Protein AF-A0A5E4PFU0-F1 (afdb_monomer_lite)

Organism: NCBI:txid254247

Structure (mmCIF, N/CA/C/O backbone):
data_AF-A0A5E4PFU0-F1
#
_entry.id   AF-A0A5E4PFU0-F1
#
loop_
_atom_site.group_PDB
_atom_site.id
_atom_site.type_symbol
_atom_site.label_atom_id
_atom_site.label_alt_id
_atom_site.label_comp_id
_atom_site.label_asym_id
_atom_site.label_entity_id
_atom_site.label_seq_id
_atom_site.pdbx_PDB_ins_code
_atom_site.Cartn_x
_atom_site.Cartn_y
_atom_site.Cartn_z
_atom_site.occupancy
_atom_site.B_iso_or_equiv
_atom_site.auth_seq_id
_atom_site.auth_comp_id
_atom_site.auth_asym_id
_atom_site.auth_atom_id
_atom_site.pdbx_PDB_model_num
ATOM 1 N N . MET A 1 1 ? -7.603 -37.976 -7.502 1.00 41.41 1 MET A N 1
ATOM 2 C CA . MET A 1 1 ? -6.383 -37.230 -7.130 1.00 41.41 1 MET A CA 1
ATOM 3 C C . MET A 1 1 ? -6.811 -36.208 -6.104 1.00 41.41 1 MET A C 1
ATOM 5 O O . MET A 1 1 ? -7.315 -35.157 -6.459 1.00 41.41 1 MET A O 1
ATOM 9 N N . GLU A 1 2 ? -6.757 -36.605 -4.842 1.00 41.34 2 GLU A N 1
ATOM 10 C CA . GLU A 1 2 ? -7.379 -35.904 -3.724 1.00 41.34 2 GLU A CA 1
ATOM 11 C C . GLU A 1 2 ? -6.354 -35.961 -2.591 1.00 41.34 2 GLU A C 1
ATOM 13 O O . GLU A 1 2 ? -6.269 -36.941 -1.859 1.00 41.34 2 GLU A O 1
ATOM 18 N N . SER A 1 3 ? -5.431 -34.999 -2.582 1.00 38.47 3 SER A N 1
ATOM 19 C CA . SER A 1 3 ? -4.408 -34.853 -1.544 1.00 38.47 3 SER A CA 1
ATOM 20 C C . SER A 1 3 ? -3.694 -33.517 -1.731 1.00 38.47 3 SER A C 1
ATOM 22 O O . SER A 1 3 ? -2.806 -33.416 -2.571 1.00 38.47 3 SER A O 1
ATOM 24 N N . SER A 1 4 ? -4.134 -32.490 -1.000 1.00 38.66 4 SER A N 1
ATOM 25 C CA . SER A 1 4 ? -3.266 -31.531 -0.294 1.00 38.66 4 SER A CA 1
ATOM 26 C C . SER A 1 4 ? -4.128 -30.421 0.332 1.00 38.66 4 SER A C 1
ATOM 28 O O . SER A 1 4 ? -4.301 -29.334 -0.208 1.00 38.66 4 SER A O 1
ATOM 30 N N . ARG A 1 5 ? -4.742 -30.731 1.478 1.00 44.28 5 ARG A N 1
ATOM 31 C CA . ARG A 1 5 ? -5.232 -29.751 2.463 1.00 44.28 5 ARG A CA 1
ATOM 32 C C . ARG A 1 5 ? -4.748 -30.223 3.826 1.00 44.28 5 ARG A C 1
ATOM 34 O O . ARG A 1 5 ? -5.513 -30.774 4.612 1.00 44.28 5 ARG A O 1
ATOM 41 N N . LYS A 1 6 ? -3.451 -30.095 4.062 1.00 43.31 6 LYS A N 1
ATOM 42 C CA . LYS A 1 6 ? -2.849 -30.191 5.388 1.00 43.31 6 LYS A CA 1
ATOM 43 C C . LYS A 1 6 ? -1.752 -29.140 5.471 1.00 43.31 6 LYS A C 1
ATOM 45 O O . LYS A 1 6 ? -1.101 -28.855 4.476 1.00 43.31 6 LYS A O 1
ATOM 50 N N . ASP A 1 7 ? -1.641 -28.587 6.671 1.00 38.03 7 ASP A N 1
ATOM 51 C CA . ASP A 1 7 ? -0.594 -27.683 7.150 1.00 38.03 7 ASP A CA 1
ATOM 52 C C . ASP A 1 7 ? -0.825 -26.168 6.954 1.00 38.03 7 ASP A C 1
ATOM 54 O O . ASP A 1 7 ? 0.002 -25.436 6.432 1.00 38.03 7 ASP A O 1
ATOM 58 N N . MET A 1 8 ? -1.936 -25.671 7.514 1.00 42.81 8 MET A N 1
ATOM 59 C CA . MET A 1 8 ? -1.936 -24.391 8.258 1.00 42.81 8 MET A CA 1
ATOM 60 C C . MET A 1 8 ? -2.399 -24.611 9.710 1.00 42.81 8 MET A C 1
ATOM 62 O O . MET A 1 8 ? -3.156 -23.830 10.285 1.00 42.81 8 MET A O 1
ATOM 66 N N . ALA A 1 9 ? -1.986 -25.731 10.307 1.00 39.94 9 ALA A N 1
ATOM 67 C CA . ALA A 1 9 ? -2.251 -26.020 11.708 1.00 39.94 9 ALA A CA 1
ATOM 68 C C . ALA A 1 9 ? -1.229 -25.270 12.574 1.00 39.94 9 ALA A C 1
ATOM 70 O O . ALA A 1 9 ? -0.083 -25.695 12.690 1.00 39.94 9 ALA A O 1
ATOM 71 N N . GLY A 1 10 ? -1.645 -24.143 13.151 1.00 36.81 10 GLY A N 1
ATOM 72 C CA . GLY A 1 10 ? -0.818 -23.415 14.113 1.00 36.81 10 GLY A CA 1
ATOM 73 C C . GLY A 1 10 ? -1.236 -21.977 14.406 1.00 36.81 10 GLY A C 1
ATOM 74 O O . GLY A 1 10 ? -0.372 -21.185 14.753 1.00 36.81 10 GLY A O 1
ATOM 75 N N . PHE A 1 11 ? -2.512 -21.613 14.260 1.00 40.50 11 PHE A N 1
ATOM 76 C CA . PHE A 1 11 ? -3.033 -20.394 14.883 1.00 40.50 11 PHE A CA 1
ATOM 77 C C . PHE A 1 11 ? -3.862 -20.815 16.090 1.00 40.50 11 PHE A C 1
ATOM 79 O O . PHE A 1 11 ? -4.968 -21.332 15.946 1.00 40.50 11 PHE A O 1
ATOM 86 N N . ASP A 1 12 ? -3.273 -20.666 17.272 1.00 36.50 12 ASP A N 1
ATOM 87 C CA . ASP A 1 12 ? -3.965 -20.843 18.540 1.00 36.50 12 ASP A CA 1
ATOM 88 C C . ASP A 1 12 ? -5.036 -19.749 18.667 1.00 36.50 12 ASP A C 1
ATOM 90 O O . ASP A 1 12 ? -4.733 -18.557 18.663 1.00 36.50 12 ASP A O 1
ATOM 94 N N . THR A 1 13 ? -6.306 -20.151 18.686 1.00 37.00 13 THR A N 1
ATOM 95 C CA . THR A 1 13 ? -7.456 -19.244 18.802 1.00 37.00 13 THR A CA 1
ATOM 96 C C . THR A 1 13 ? -8.025 -19.224 20.218 1.00 37.00 13 THR A C 1
ATOM 98 O O . THR A 1 13 ? -9.227 -18.996 20.387 1.00 37.00 13 THR A O 1
ATOM 101 N N . SER A 1 14 ? -7.221 -19.497 21.250 1.00 33.94 14 SER A N 1
ATOM 102 C CA . SER A 1 14 ? -7.666 -19.317 22.63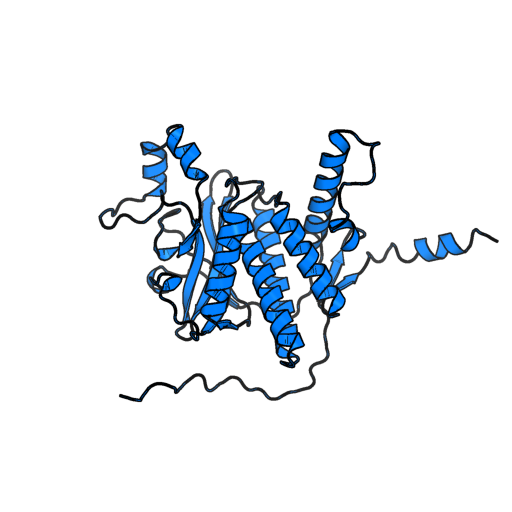1 1.00 33.94 14 SER A CA 1
ATOM 103 C C . SER A 1 14 ? -8.036 -17.847 22.873 1.00 33.94 14 SER A C 1
ATOM 105 O O . SER A 1 14 ? -7.179 -16.970 22.954 1.00 33.94 14 SER A O 1
ATOM 107 N N . LEU A 1 15 ? -9.343 -17.581 22.948 1.00 35.28 15 LEU A N 1
ATOM 108 C CA . LEU A 1 15 ? -9.941 -16.289 23.284 1.00 35.28 15 LEU A CA 1
ATOM 109 C C . LEU A 1 15 ? -9.670 -15.960 24.760 1.00 35.28 15 LEU A C 1
ATOM 111 O O . LEU A 1 15 ? -10.533 -16.143 25.617 1.00 35.28 15 LEU A O 1
ATOM 115 N N . GLU A 1 16 ? -8.473 -15.466 25.065 1.00 34.72 16 GLU A N 1
ATOM 116 C CA . GLU A 1 16 ? -8.286 -14.634 26.252 1.00 34.72 16 GLU A CA 1
ATOM 117 C C . GLU A 1 16 ? -8.973 -13.282 26.022 1.00 34.72 16 GLU A C 1
ATOM 119 O O . GLU A 1 16 ? -8.857 -12.674 24.955 1.00 34.72 16 GLU A O 1
ATOM 124 N N . GLN A 1 17 ? -9.709 -12.799 27.029 1.00 35.72 17 GLN A N 1
ATOM 125 C CA . GLN A 1 17 ? -10.203 -11.424 27.060 1.00 35.72 17 GLN A CA 1
ATOM 126 C C . GLN A 1 17 ? -9.013 -10.476 27.236 1.00 35.72 17 GLN A C 1
ATOM 128 O O . GLN A 1 17 ? -8.683 -10.059 28.344 1.00 35.72 17 GLN A O 1
ATOM 133 N N . VAL A 1 18 ? -8.353 -10.145 26.130 1.00 39.72 18 VAL A N 1
ATOM 134 C CA . VAL A 1 18 ? -7.345 -9.086 26.092 1.00 39.72 18 VAL A CA 1
ATOM 135 C C . VAL A 1 18 ? -8.084 -7.745 26.215 1.00 39.72 18 VAL A C 1
ATOM 137 O O . VAL A 1 18 ? -9.089 -7.552 25.522 1.00 39.72 18 VAL A O 1
ATOM 140 N N . PRO A 1 19 ? -7.658 -6.819 27.092 1.00 42.56 19 PRO A N 1
ATOM 141 C CA . PRO A 1 19 ? -8.278 -5.503 27.198 1.00 42.56 19 PRO A CA 1
ATOM 142 C C . PRO A 1 19 ? -8.284 -4.805 25.835 1.00 42.56 19 PRO A C 1
ATOM 144 O O . PRO A 1 19 ? -7.300 -4.845 25.099 1.00 42.56 19 PRO A O 1
ATOM 147 N N . THR A 1 20 ? -9.401 -4.165 25.491 1.00 51.53 20 THR A N 1
ATOM 148 C CA . THR A 1 20 ? -9.529 -3.334 24.290 1.00 51.53 20 THR A CA 1
ATOM 149 C C . THR A 1 20 ? -8.651 -2.096 24.441 1.00 51.53 20 THR A C 1
ATOM 151 O O . THR A 1 20 ? -9.113 -1.050 24.888 1.00 51.53 20 THR A O 1
ATOM 154 N N . THR A 1 21 ? -7.368 -2.213 24.117 1.00 60.75 21 THR A N 1
ATOM 155 C CA . THR A 1 21 ? -6.469 -1.065 23.981 1.00 60.75 21 THR A CA 1
ATOM 156 C C . THR A 1 21 ? -6.915 -0.241 22.777 1.00 60.75 21 THR A C 1
ATOM 158 O O . THR A 1 21 ? -7.212 -0.792 21.724 1.00 60.75 21 THR A O 1
ATOM 161 N N . SER A 1 22 ? -7.007 1.073 22.896 1.00 61.38 22 SER A N 1
ATOM 162 C CA . SER A 1 22 ? -7.160 1.986 21.757 1.00 61.38 22 SER A CA 1
ATOM 163 C C . SER A 1 22 ? -5.783 2.371 21.216 1.00 61.38 22 SER A C 1
ATOM 165 O O . SER A 1 22 ? -4.797 2.339 21.952 1.00 61.38 22 SER A O 1
ATOM 167 N N . VAL A 1 23 ? -5.692 2.746 19.935 1.00 68.88 23 VAL A N 1
ATOM 168 C CA . VAL A 1 23 ? -4.517 3.488 19.455 1.00 68.88 23 VAL A CA 1
ATOM 169 C C . VAL A 1 23 ? -4.696 4.932 19.906 1.00 68.88 23 VAL A C 1
ATOM 171 O O . VAL A 1 23 ? -5.650 5.597 19.494 1.00 68.88 23 VAL A O 1
ATOM 174 N N . HIS A 1 24 ? -3.797 5.394 20.771 1.00 69.75 24 HIS A N 1
ATOM 175 C CA . HIS A 1 24 ? -3.765 6.783 21.213 1.00 69.75 24 HIS A CA 1
ATOM 176 C C . HIS A 1 24 ? -2.888 7.582 20.258 1.00 69.75 24 HIS A C 1
ATOM 178 O O . HIS A 1 24 ? -1.728 7.235 20.030 1.00 69.75 24 HIS A O 1
ATOM 184 N N . VAL A 1 25 ? -3.463 8.638 19.686 1.00 65.56 25 VAL A N 1
ATOM 185 C CA . VAL A 1 25 ? -2.741 9.559 18.808 1.00 65.56 25 VAL A CA 1
ATOM 186 C C . VAL A 1 25 ? -2.709 10.923 19.474 1.00 65.56 25 VAL A C 1
ATOM 188 O O . VAL A 1 25 ? -3.747 11.569 19.647 1.00 65.56 25 VAL A O 1
ATOM 191 N N . HIS A 1 26 ? -1.508 11.351 19.856 1.00 65.62 26 HIS A N 1
ATOM 192 C CA . HIS A 1 26 ? -1.271 12.666 20.441 1.00 65.62 26 HIS A CA 1
ATOM 193 C C . HIS A 1 26 ? -0.887 13.649 19.341 1.00 65.62 26 HIS A C 1
ATOM 195 O O . HIS A 1 26 ? 0.206 13.559 18.789 1.00 65.62 26 HIS A O 1
ATOM 201 N N . THR A 1 27 ? -1.770 14.594 19.016 1.00 61.28 27 THR A N 1
ATOM 202 C CA . THR A 1 27 ? -1.508 15.602 17.980 1.00 61.28 27 THR A CA 1
ATOM 203 C C . THR A 1 27 ? -1.051 16.926 18.594 1.00 61.28 27 THR A C 1
ATOM 205 O O . THR A 1 27 ? -1.516 17.336 19.657 1.00 61.28 27 THR A O 1
ATOM 208 N N . ASN A 1 28 ? -0.164 17.647 17.901 1.00 53.75 28 ASN A N 1
ATOM 209 C CA . ASN A 1 28 ? 0.266 18.994 18.312 1.00 53.75 28 ASN A CA 1
ATOM 210 C C . ASN A 1 28 ? -0.759 20.092 17.957 1.00 53.75 28 ASN A C 1
ATOM 212 O O . ASN A 1 28 ? -0.635 21.230 18.409 1.00 53.75 28 ASN A O 1
ATOM 216 N N . SER A 1 29 ? -1.775 19.761 17.153 1.00 60.66 29 SER A N 1
ATOM 217 C CA . SER A 1 29 ? -2.838 20.655 16.683 1.00 60.66 29 SER A CA 1
ATOM 218 C C . SER A 1 29 ? -4.230 20.048 16.927 1.00 60.66 29 SER A C 1
ATOM 220 O O . SER A 1 29 ? -4.358 18.840 17.130 1.00 60.66 29 SER A O 1
ATOM 222 N N . GLU A 1 30 ? -5.290 20.871 16.944 1.00 60.41 30 GLU A N 1
ATOM 223 C CA . GLU A 1 30 ? -6.679 20.383 17.024 1.00 60.41 30 GLU A CA 1
ATOM 224 C C . GLU A 1 30 ? -7.052 19.620 15.741 1.00 60.41 30 GLU A C 1
ATOM 226 O O . GLU A 1 30 ? -7.507 20.209 14.754 1.00 60.41 30 GLU A O 1
ATOM 231 N N . PHE A 1 31 ? -6.883 18.299 15.754 1.00 62.28 31 PHE A N 1
ATOM 232 C CA . PHE A 1 31 ? -7.321 17.441 14.662 1.00 62.28 31 PHE A CA 1
ATOM 233 C C . PHE A 1 31 ? -8.827 17.166 14.766 1.00 62.28 31 PHE A C 1
ATOM 235 O O . PHE A 1 31 ? -9.343 16.798 15.819 1.00 62.28 31 PHE A O 1
ATOM 242 N N . ASN A 1 32 ? -9.554 17.352 13.663 1.00 67.75 32 ASN A N 1
ATOM 243 C CA . ASN A 1 32 ? -10.974 17.023 13.574 1.00 67.75 32 ASN A CA 1
ATOM 244 C C . ASN A 1 32 ? -11.259 16.394 12.204 1.00 67.75 32 ASN A C 1
ATOM 246 O O . ASN A 1 32 ? -11.205 17.072 11.172 1.00 67.75 32 ASN A O 1
ATOM 250 N N . SER A 1 33 ? -11.592 15.102 12.201 1.00 64.44 33 SER A N 1
ATOM 251 C CA . SER A 1 33 ? -11.837 14.324 10.984 1.00 64.44 33 SER A CA 1
ATOM 252 C C . SER A 1 33 ? -13.029 14.850 10.165 1.00 64.44 33 SER A C 1
ATOM 254 O O . SER A 1 33 ? -13.053 14.721 8.936 1.00 64.44 33 SER A O 1
ATOM 256 N N . ASP A 1 34 ? -14.004 15.523 10.787 1.00 66.94 34 ASP A N 1
ATOM 257 C CA . ASP A 1 34 ? -15.118 16.171 10.089 1.00 66.94 34 ASP A CA 1
ATOM 258 C C . ASP A 1 34 ? -14.683 17.379 9.263 1.00 66.94 34 ASP A C 1
ATOM 260 O O . ASP A 1 34 ? -15.217 17.580 8.166 1.00 66.94 34 ASP A O 1
ATOM 264 N N . LYS A 1 35 ? -13.646 18.109 9.695 1.00 65.94 35 LYS A N 1
ATOM 265 C CA . LYS A 1 35 ? -13.066 19.219 8.917 1.00 65.94 35 LYS A CA 1
ATOM 266 C C . LYS A 1 35 ? -12.374 18.737 7.630 1.00 65.94 35 LYS A C 1
ATOM 268 O O . LYS A 1 35 ? -12.289 19.505 6.670 1.00 65.94 35 LYS A O 1
ATOM 273 N N . LEU A 1 36 ? -11.962 17.465 7.550 1.00 57.78 36 LEU A N 1
ATOM 274 C CA . LEU A 1 36 ? -11.354 16.885 6.342 1.00 57.78 36 LEU A CA 1
ATOM 275 C C . LEU A 1 36 ? -12.369 16.670 5.202 1.00 57.78 36 LEU A C 1
ATOM 277 O O . LEU A 1 36 ? -12.016 16.796 4.027 1.00 57.78 36 LEU A O 1
ATOM 281 N N . LEU A 1 37 ? -13.645 16.407 5.517 1.00 54.94 37 LEU A N 1
ATOM 282 C CA . LEU A 1 37 ? -14.658 16.007 4.523 1.00 54.94 37 LEU A CA 1
ATOM 283 C C . LEU A 1 37 ? -15.654 17.105 4.109 1.00 54.94 37 LEU A C 1
ATOM 285 O O . LEU A 1 37 ? -16.515 16.835 3.275 1.00 54.94 37 LEU A O 1
ATOM 289 N N . VAL A 1 38 ? -15.558 18.332 4.634 1.00 52.16 38 VAL A N 1
ATOM 290 C CA . VAL A 1 38 ? -16.520 19.402 4.295 1.00 52.16 38 VAL A CA 1
ATOM 291 C C . VAL A 1 38 ? -16.496 19.703 2.778 1.00 52.16 38 VAL A C 1
ATOM 293 O O . VAL A 1 38 ? -15.416 20.013 2.250 1.00 52.16 38 VAL A O 1
ATOM 296 N N . PRO A 1 39 ? -17.646 19.606 2.069 1.00 46.09 39 PRO A N 1
ATOM 297 C CA . PRO A 1 39 ? -17.748 19.898 0.640 1.00 46.09 39 PRO A CA 1
ATOM 298 C C . PRO A 1 39 ? -17.632 21.402 0.344 1.00 46.09 39 PRO A C 1
ATOM 300 O O . PRO A 1 39 ? -17.990 22.258 1.151 1.00 46.09 39 PRO A O 1
ATOM 303 N N . VAL A 1 40 ? -17.129 21.722 -0.850 1.00 45.78 40 VAL A N 1
ATOM 304 C CA . VAL A 1 40 ? -16.679 23.063 -1.283 1.00 45.78 40 VAL A CA 1
ATOM 305 C C . VAL A 1 40 ? -17.829 24.070 -1.499 1.00 45.78 40 VAL A C 1
ATOM 307 O O . VAL A 1 40 ? -17.589 25.240 -1.778 1.00 45.78 40 VAL A O 1
ATOM 310 N N . SER A 1 41 ? -19.094 23.680 -1.346 1.00 42.00 41 SER A N 1
ATOM 311 C CA . SER A 1 41 ? -20.204 24.394 -1.988 1.00 42.00 41 SER A CA 1
ATOM 312 C C . SER A 1 41 ? -20.752 25.644 -1.286 1.00 42.00 41 SER A C 1
ATOM 314 O O . SER A 1 41 ? -21.595 26.295 -1.885 1.00 42.00 41 SER A O 1
ATOM 316 N N . ASN A 1 42 ? -20.316 26.025 -0.075 1.00 39.47 42 ASN A N 1
ATOM 317 C CA . ASN A 1 42 ? -21.059 27.033 0.712 1.00 39.47 42 ASN A CA 1
ATOM 318 C C . ASN A 1 42 ? -20.269 28.223 1.289 1.00 39.47 42 ASN A C 1
ATOM 320 O O . ASN A 1 42 ? -20.670 28.774 2.310 1.00 39.47 42 ASN A O 1
ATOM 324 N N . GLN A 1 43 ? -19.184 28.681 0.651 1.00 42.53 43 GLN A N 1
ATOM 325 C CA . GLN A 1 43 ? -18.572 29.979 1.003 1.00 42.53 43 GLN A CA 1
ATOM 326 C C . GLN A 1 43 ? -18.003 30.696 -0.230 1.00 42.53 43 GLN A C 1
ATOM 328 O O . GLN A 1 43 ? -16.856 30.488 -0.612 1.00 42.53 43 GLN A O 1
ATOM 333 N N . SER A 1 44 ? -18.802 31.580 -0.823 1.00 39.69 44 SER A N 1
ATOM 334 C CA . SER A 1 44 ? -18.494 32.376 -2.020 1.00 39.69 44 SER A CA 1
ATOM 335 C C . SER A 1 44 ? -17.569 33.586 -1.787 1.00 39.69 44 SER A C 1
ATOM 337 O O . SER A 1 44 ? -17.450 34.429 -2.670 1.00 39.69 44 SER A O 1
ATOM 339 N N . CYS A 1 45 ? -16.913 33.712 -0.625 1.00 40.50 45 CYS A N 1
ATOM 340 C CA . CYS A 1 45 ? -16.179 34.938 -0.256 1.00 40.50 45 CYS A CA 1
ATOM 341 C C . CYS A 1 45 ? -14.648 34.833 -0.242 1.00 40.50 45 CYS A C 1
ATOM 343 O O . CYS A 1 45 ? -13.977 35.830 0.002 1.00 40.50 45 CYS A O 1
ATOM 345 N N . LEU A 1 46 ? -14.068 33.673 -0.535 1.00 36.91 46 LEU A N 1
ATOM 346 C CA . LEU A 1 46 ? -12.623 33.533 -0.709 1.00 36.91 46 LEU A CA 1
ATOM 347 C C . LEU A 1 46 ? -12.418 33.017 -2.127 1.00 36.91 46 LEU A C 1
ATOM 349 O O . LEU A 1 46 ? -12.754 31.868 -2.385 1.00 36.91 46 LEU A O 1
ATOM 353 N N . GLY A 1 47 ? -11.961 33.879 -3.043 1.00 39.50 47 GLY A N 1
ATOM 354 C CA . GLY A 1 47 ? -11.768 33.566 -4.466 1.00 39.50 47 GLY A CA 1
ATOM 355 C C . GLY A 1 47 ? -10.776 32.420 -4.726 1.00 39.50 47 GLY A C 1
ATOM 356 O O . GLY A 1 47 ? -10.609 31.527 -3.908 1.00 39.50 47 GLY A O 1
ATOM 357 N N . PHE A 1 48 ? -10.066 32.438 -5.855 1.00 40.06 48 PHE A N 1
ATOM 358 C CA . PHE A 1 48 ? -9.084 31.403 -6.243 1.00 40.06 48 PHE A CA 1
ATOM 359 C C . PHE A 1 48 ? -8.170 30.913 -5.086 1.00 40.06 48 PHE A C 1
ATOM 361 O O . PHE A 1 48 ? -7.941 29.714 -4.933 1.00 40.06 48 PHE A O 1
ATOM 368 N N . PHE A 1 49 ? -7.755 31.815 -4.187 1.00 33.06 49 PHE A N 1
ATOM 369 C CA . PHE A 1 49 ? -6.946 31.504 -3.001 1.00 33.06 49 PHE A CA 1
ATOM 370 C C . PHE A 1 49 ? -7.669 30.707 -1.896 1.00 33.06 49 PHE A C 1
ATOM 372 O O . PHE A 1 49 ? -7.018 29.985 -1.148 1.00 33.06 49 PHE A O 1
ATOM 379 N N . GLY A 1 50 ? -8.998 30.772 -1.787 1.00 35.00 50 GLY A N 1
ATOM 380 C CA . GLY A 1 50 ? -9.774 30.038 -0.780 1.00 35.00 50 GLY A CA 1
ATOM 381 C C . GLY A 1 50 ? -9.756 28.523 -0.973 1.00 35.00 50 GLY A C 1
ATOM 382 O O . GLY A 1 50 ? -9.698 27.779 0.005 1.00 35.00 50 GLY A O 1
ATOM 383 N N . SER A 1 51 ? -9.764 28.068 -2.230 1.00 43.06 51 SER A N 1
ATOM 384 C CA . SER A 1 51 ? -9.624 26.647 -2.578 1.00 43.06 51 SER A CA 1
ATOM 385 C C . SER A 1 51 ? -8.221 26.130 -2.238 1.00 43.06 51 SER A C 1
ATOM 387 O O . SER A 1 51 ? -8.077 25.084 -1.607 1.00 43.06 51 SER A O 1
ATOM 389 N N . VAL A 1 52 ? -7.193 26.924 -2.559 1.00 37.91 52 VAL A N 1
ATOM 390 C CA . VAL A 1 52 ? -5.781 26.616 -2.286 1.00 37.91 52 VAL A CA 1
ATOM 391 C C . VAL A 1 52 ? -5.503 26.560 -0.780 1.00 37.91 52 VAL A C 1
ATOM 393 O O . VAL A 1 52 ? -4.979 25.564 -0.297 1.00 37.91 52 VAL A O 1
ATOM 396 N N . ILE A 1 53 ? -5.936 27.562 -0.008 1.00 44.47 53 ILE A N 1
ATOM 397 C CA . ILE A 1 53 ? -5.738 27.607 1.453 1.00 44.47 53 ILE A CA 1
ATOM 398 C C . ILE A 1 53 ? -6.457 26.442 2.158 1.00 44.47 53 ILE A C 1
ATOM 400 O O . ILE A 1 53 ? -5.913 25.854 3.091 1.00 44.47 53 ILE A O 1
ATOM 404 N N . LYS A 1 54 ? -7.661 26.056 1.710 1.00 52.44 54 LYS A N 1
ATOM 405 C CA . LYS A 1 54 ? -8.400 24.917 2.289 1.00 52.44 54 LYS A CA 1
ATOM 406 C C . LYS A 1 54 ? -7.775 23.568 1.937 1.00 52.44 54 LYS A C 1
ATOM 408 O O . LYS A 1 54 ? -7.740 22.695 2.799 1.00 52.44 54 LYS A O 1
ATOM 413 N N . ARG A 1 55 ? -7.272 23.400 0.710 1.00 49.47 55 ARG A N 1
ATOM 414 C CA . ARG A 1 55 ? -6.481 22.223 0.318 1.00 49.47 55 ARG A CA 1
ATOM 415 C C . ARG A 1 55 ? -5.239 22.104 1.191 1.00 49.47 55 ARG A C 1
ATOM 417 O O . ARG A 1 55 ? -5.101 21.107 1.891 1.00 49.47 55 ARG A O 1
ATOM 424 N N . ILE A 1 56 ? -4.442 23.171 1.275 1.00 52.78 56 ILE A N 1
ATOM 425 C CA . ILE A 1 56 ? -3.265 23.254 2.153 1.00 52.78 56 ILE A CA 1
ATOM 426 C C . ILE A 1 56 ? -3.630 22.889 3.601 1.00 52.78 56 ILE A C 1
ATOM 428 O O . ILE A 1 56 ? -2.925 22.108 4.227 1.00 52.78 56 ILE A O 1
ATOM 432 N N . SER A 1 57 ? -4.766 23.368 4.115 1.00 59.03 57 SER A N 1
ATOM 433 C CA . SER A 1 57 ? -5.229 23.053 5.472 1.00 59.03 57 SER A CA 1
ATOM 434 C C . SER A 1 57 ? -5.595 21.573 5.675 1.00 59.03 57 SER A C 1
ATOM 436 O O . SER A 1 57 ? -5.248 21.009 6.711 1.00 59.03 57 SER A O 1
ATOM 438 N N . LYS A 1 58 ? -6.251 20.915 4.708 1.00 65.88 58 LYS A N 1
ATOM 439 C CA . LYS A 1 58 ? -6.573 19.475 4.788 1.00 65.88 58 LYS A CA 1
ATOM 440 C C . LYS A 1 58 ? -5.319 18.604 4.733 1.00 65.88 58 LYS A C 1
ATOM 442 O O . LYS A 1 58 ? -5.188 17.684 5.537 1.00 65.88 58 LYS A O 1
ATOM 447 N N . TYR A 1 59 ? -4.401 18.922 3.822 1.00 67.19 59 TYR A N 1
ATOM 448 C CA . TYR A 1 59 ? -3.126 18.219 3.700 1.00 67.19 59 TYR A CA 1
ATOM 449 C C . TYR A 1 59 ? -2.263 18.417 4.944 1.00 67.19 59 TYR A C 1
ATOM 451 O O . TYR A 1 59 ? -1.749 17.443 5.477 1.00 67.19 59 TYR A O 1
ATOM 459 N N . SER A 1 60 ? -2.195 19.646 5.465 1.00 67.25 60 SER A N 1
ATOM 460 C CA . SER A 1 60 ? -1.493 19.960 6.712 1.00 67.25 60 SER A CA 1
ATOM 461 C C . SER A 1 60 ? -2.076 19.212 7.911 1.00 67.25 60 SER A C 1
ATOM 463 O O . SER A 1 60 ? -1.314 18.748 8.742 1.00 67.25 60 SER A O 1
ATOM 465 N N . MET A 1 61 ? -3.400 19.039 8.002 1.00 72.94 61 MET A N 1
ATOM 466 C CA . MET A 1 61 ? -4.013 18.283 9.104 1.00 72.94 61 MET A CA 1
ATOM 467 C C . MET A 1 61 ? -3.679 16.787 9.058 1.00 72.94 61 MET A C 1
ATOM 469 O O . MET A 1 61 ? -3.391 16.200 10.095 1.00 72.94 61 MET A O 1
ATOM 473 N N . LEU A 1 62 ? -3.720 16.158 7.877 1.00 74.94 62 LEU A N 1
ATOM 474 C CA . LEU A 1 62 ? -3.313 14.752 7.734 1.00 74.94 62 LEU A CA 1
ATOM 475 C C . LEU A 1 62 ? -1.813 14.575 7.954 1.00 74.94 62 LEU A C 1
ATOM 477 O O . LEU A 1 62 ? -1.386 13.600 8.566 1.00 74.94 62 LEU A O 1
ATOM 481 N N . TYR A 1 63 ? -1.029 15.531 7.472 1.00 72.94 63 TYR A N 1
ATOM 482 C CA . TYR A 1 63 ? 0.401 15.582 7.698 1.00 72.94 63 TYR A CA 1
ATOM 483 C C . TYR A 1 63 ? 0.718 15.675 9.195 1.00 72.94 63 TYR A C 1
ATOM 485 O O . TYR A 1 63 ? 1.435 14.825 9.712 1.00 72.94 63 TYR A O 1
ATOM 493 N N . ASP A 1 64 ? 0.125 16.626 9.918 1.00 73.81 64 ASP A N 1
ATOM 494 C CA . ASP A 1 64 ? 0.303 16.750 11.366 1.00 73.81 64 ASP A CA 1
ATOM 495 C C . ASP A 1 64 ? -0.086 15.447 12.074 1.00 73.81 64 ASP A C 1
ATOM 497 O O . ASP A 1 64 ? 0.641 14.975 12.948 1.00 73.81 64 ASP A O 1
ATOM 501 N N . PHE A 1 65 ? -1.194 14.836 11.651 1.00 78.56 65 PHE A N 1
ATOM 502 C CA . PHE A 1 65 ? -1.723 13.612 12.238 1.00 78.56 65 PHE A CA 1
ATOM 503 C C . PHE A 1 65 ? -0.819 12.386 12.046 1.00 78.56 65 PHE A C 1
ATOM 505 O O . PHE A 1 65 ? -0.654 11.620 12.985 1.00 78.56 65 PHE A O 1
ATOM 512 N N . PHE A 1 66 ? -0.231 12.171 10.866 1.00 80.56 66 PHE A N 1
ATOM 513 C CA . PHE A 1 66 ? 0.592 10.977 10.613 1.00 80.56 66 PHE A CA 1
ATOM 514 C C . PHE A 1 66 ? 2.090 11.186 10.865 1.00 80.56 66 PHE A C 1
ATOM 516 O O . PHE A 1 66 ? 2.804 10.231 11.171 1.00 80.56 66 PHE A O 1
ATOM 523 N N . ILE A 1 67 ? 2.581 12.417 10.716 1.00 77.06 67 ILE A N 1
ATOM 524 C CA . ILE A 1 67 ? 4.013 12.730 10.780 1.00 77.06 67 ILE A CA 1
ATOM 525 C C . ILE A 1 67 ? 4.413 13.250 12.151 1.00 77.06 67 ILE A C 1
ATOM 527 O O . ILE A 1 67 ? 5.444 12.845 12.681 1.00 77.06 67 ILE A O 1
ATOM 531 N N . THR A 1 68 ? 3.632 14.179 12.705 1.00 70.25 68 THR A N 1
ATOM 532 C CA . THR A 1 68 ? 4.009 14.867 13.950 1.00 70.25 68 THR A CA 1
ATOM 533 C C . THR A 1 68 ? 3.390 14.242 15.186 1.00 70.25 68 THR A C 1
ATOM 535 O O . THR A 1 68 ? 3.843 14.534 16.292 1.00 70.25 68 THR A O 1
ATOM 538 N N . ALA A 1 69 ? 2.350 13.424 15.011 1.00 68.69 69 ALA A N 1
ATOM 539 C CA . ALA A 1 69 ? 1.713 12.782 16.136 1.00 68.69 69 ALA A CA 1
ATOM 540 C C . ALA A 1 69 ? 2.591 11.667 16.700 1.00 68.69 69 ALA A C 1
ATOM 542 O O . ALA A 1 69 ? 3.176 10.876 15.955 1.00 68.69 69 ALA A O 1
ATOM 543 N N . ASP A 1 70 ? 2.637 11.589 18.026 1.00 67.19 70 ASP A N 1
ATOM 544 C CA . ASP A 1 70 ? 3.208 10.434 18.702 1.00 67.19 70 ASP A CA 1
ATOM 545 C C . ASP A 1 70 ? 2.169 9.310 18.663 1.00 67.19 70 ASP A C 1
ATOM 547 O O . ASP A 1 70 ? 1.128 9.368 19.330 1.00 67.19 70 ASP A O 1
ATOM 551 N N . ILE A 1 71 ? 2.401 8.344 17.775 1.00 68.75 71 ILE A N 1
ATOM 552 C CA . ILE A 1 71 ? 1.526 7.190 17.579 1.00 68.75 71 ILE A CA 1
ATOM 553 C C . ILE A 1 71 ? 2.126 6.036 18.371 1.00 68.75 71 ILE A C 1
ATOM 555 O O . ILE A 1 71 ? 2.962 5.277 17.877 1.00 68.75 71 ILE A O 1
ATOM 559 N N . HIS A 1 72 ? 1.673 5.884 19.611 1.00 63.03 72 HIS A N 1
ATOM 560 C CA . HIS A 1 72 ? 2.013 4.729 20.427 1.00 63.03 72 HIS A CA 1
ATOM 561 C C . HIS A 1 72 ? 1.145 3.541 20.005 1.00 63.03 72 HIS A C 1
ATOM 563 O O . HIS A 1 72 ? 0.040 3.351 20.516 1.00 63.03 72 HIS A O 1
ATOM 569 N N . ASN A 1 73 ? 1.635 2.723 19.069 1.00 62.41 73 ASN A N 1
ATOM 570 C CA . ASN A 1 73 ? 1.070 1.393 18.861 1.00 62.41 73 ASN A CA 1
ATOM 571 C C . ASN A 1 73 ? 1.964 0.338 19.519 1.00 62.41 73 ASN A C 1
ATOM 573 O O . ASN A 1 73 ? 3.162 0.275 19.266 1.00 62.41 73 ASN A O 1
ATOM 577 N N . GLN A 1 74 ? 1.361 -0.494 20.365 1.00 55.19 74 GLN A N 1
ATOM 578 C CA . GLN A 1 74 ? 2.027 -1.601 21.051 1.00 55.19 74 GLN A CA 1
ATOM 579 C C . GLN A 1 74 ? 2.265 -2.812 20.140 1.00 55.19 74 GLN A C 1
ATOM 581 O O . GLN A 1 74 ? 2.916 -3.766 20.555 1.00 55.19 74 GLN A O 1
ATOM 586 N N . LYS A 1 75 ? 1.718 -2.810 18.919 1.00 66.00 75 LYS A N 1
ATOM 587 C CA . LYS A 1 75 ? 1.817 -3.954 18.019 1.00 66.00 75 LYS A CA 1
ATOM 588 C C . LYS A 1 75 ? 3.056 -3.871 17.138 1.00 66.00 75 LYS A C 1
ATOM 590 O O . LYS A 1 75 ? 3.150 -3.006 16.269 1.00 66.00 75 LYS A O 1
ATOM 595 N N . GLU A 1 76 ? 3.971 -4.808 17.352 1.00 66.94 76 GLU A N 1
ATOM 596 C CA . GLU A 1 76 ? 5.163 -4.973 16.527 1.00 66.94 76 GLU A CA 1
ATOM 597 C C . GLU A 1 76 ? 4.773 -5.366 15.095 1.00 66.94 76 GLU A C 1
ATOM 599 O O . GLU A 1 76 ? 4.023 -6.317 14.861 1.00 66.94 76 GLU A O 1
ATOM 604 N N . THR A 1 77 ? 5.282 -4.620 14.119 1.00 78.75 77 THR A N 1
ATOM 605 C CA . THR A 1 77 ? 5.307 -5.035 12.715 1.00 78.75 77 THR A CA 1
ATOM 606 C C . THR A 1 77 ? 6.500 -5.954 12.491 1.00 78.75 77 THR A C 1
ATOM 608 O O . THR A 1 77 ? 7.567 -5.748 13.071 1.00 78.75 77 THR A O 1
ATOM 611 N N . THR A 1 78 ? 6.361 -6.958 11.625 1.00 83.62 78 THR A N 1
ATOM 612 C CA . THR A 1 78 ? 7.514 -7.788 11.245 1.00 83.62 78 THR A CA 1
ATOM 613 C C . THR A 1 78 ? 8.244 -7.145 10.075 1.00 83.62 78 THR A C 1
ATOM 615 O O . THR A 1 78 ? 7.660 -6.984 9.005 1.00 83.62 78 THR A O 1
ATOM 618 N N . THR A 1 79 ? 9.518 -6.806 10.260 1.00 89.38 79 THR A N 1
ATOM 619 C CA . THR A 1 79 ? 10.355 -6.238 9.197 1.00 89.38 79 THR A CA 1
ATOM 620 C C . THR A 1 79 ? 11.208 -7.323 8.545 1.00 89.38 79 THR A C 1
ATOM 622 O O . THR A 1 79 ? 11.861 -8.108 9.230 1.00 89.38 79 THR A O 1
ATOM 625 N N . TYR A 1 80 ? 11.222 -7.344 7.217 1.00 87.94 80 TYR A N 1
ATOM 626 C CA . TYR A 1 80 ? 12.091 -8.168 6.385 1.00 87.94 80 TYR A CA 1
ATOM 627 C C . TYR A 1 80 ? 13.011 -7.243 5.603 1.00 87.94 80 TYR A C 1
ATOM 629 O O . TYR A 1 80 ? 12.534 -6.394 4.857 1.00 87.94 80 TYR A O 1
ATOM 637 N N . THR A 1 81 ? 14.315 -7.403 5.769 1.00 87.12 81 THR A N 1
ATOM 638 C CA . THR A 1 81 ? 15.312 -6.633 5.024 1.00 87.12 81 THR A CA 1
ATOM 639 C C . THR A 1 81 ? 15.787 -7.422 3.815 1.00 87.12 81 THR A C 1
ATOM 641 O O . THR A 1 81 ? 15.916 -8.645 3.898 1.00 87.12 81 THR A O 1
ATOM 644 N N . GLU A 1 82 ? 16.087 -6.726 2.725 1.00 89.31 82 GLU A N 1
ATOM 645 C CA . GLU A 1 82 ? 16.723 -7.298 1.533 1.00 89.31 82 GLU A CA 1
ATOM 646 C C . GLU A 1 82 ? 15.976 -8.492 0.899 1.00 89.31 82 GLU A C 1
ATOM 648 O O . GLU A 1 82 ? 16.556 -9.545 0.628 1.00 89.31 82 GLU A O 1
ATOM 653 N N . ILE A 1 83 ? 14.676 -8.344 0.623 1.00 92.44 83 ILE A N 1
ATOM 654 C CA . ILE A 1 83 ? 13.917 -9.323 -0.167 1.00 92.44 83 ILE A CA 1
ATOM 655 C C . ILE A 1 83 ? 14.574 -9.451 -1.545 1.00 92.44 83 ILE A C 1
ATOM 657 O O . ILE A 1 83 ? 14.515 -8.544 -2.381 1.00 92.44 83 ILE A O 1
ATOM 661 N N . SER A 1 84 ? 15.200 -10.603 -1.771 1.00 90.12 84 SER A N 1
ATOM 662 C CA . SER A 1 84 ? 15.861 -10.941 -3.027 1.00 90.12 84 SER A CA 1
ATOM 663 C C . SER A 1 84 ? 14.853 -11.295 -4.121 1.00 90.12 84 SER A C 1
ATOM 665 O O . SER A 1 84 ? 13.742 -11.750 -3.847 1.00 90.12 84 SER A O 1
ATOM 667 N N . ASP A 1 85 ? 15.265 -11.177 -5.386 1.00 88.69 85 ASP A N 1
ATOM 668 C CA . ASP A 1 85 ? 14.434 -11.562 -6.540 1.00 88.69 85 ASP A CA 1
ATOM 669 C C . ASP A 1 85 ? 13.983 -13.039 -6.466 1.00 88.69 85 ASP A C 1
ATOM 671 O O . ASP A 1 85 ? 12.860 -13.374 -6.847 1.00 88.69 85 ASP A O 1
ATOM 675 N N . ALA A 1 86 ? 14.807 -13.918 -5.879 1.00 91.06 86 ALA A N 1
ATOM 676 C CA . ALA A 1 86 ? 14.480 -15.329 -5.656 1.00 91.06 86 ALA A CA 1
ATOM 677 C C . ALA A 1 86 ? 13.358 -15.546 -4.624 1.00 91.06 86 ALA A C 1
ATOM 679 O O . ALA A 1 86 ? 12.660 -16.552 -4.689 1.00 91.06 86 ALA A O 1
ATOM 680 N N . GLN A 1 87 ? 13.171 -14.612 -3.689 1.00 94.69 87 GLN A N 1
ATOM 681 C CA . GLN A 1 87 ? 12.082 -14.645 -2.707 1.00 94.69 87 GLN A CA 1
ATOM 682 C C . GLN A 1 87 ? 10.792 -14.015 -3.242 1.00 94.69 87 GLN A C 1
ATOM 684 O O . GLN A 1 87 ? 9.761 -14.090 -2.575 1.00 94.69 87 GLN A O 1
ATOM 689 N N . MET A 1 88 ? 10.836 -13.382 -4.416 1.00 95.62 88 MET A N 1
ATOM 690 C CA . MET A 1 88 ? 9.675 -12.767 -5.046 1.00 95.62 88 MET A CA 1
ATOM 691 C C . MET A 1 88 ? 8.966 -13.757 -5.980 1.00 95.62 88 MET A C 1
ATOM 693 O O . MET A 1 88 ? 9.594 -14.429 -6.799 1.00 95.62 88 MET A O 1
ATOM 697 N N . LEU A 1 89 ? 7.640 -13.816 -5.907 1.00 95.81 89 LEU A N 1
ATOM 698 C CA . LEU A 1 89 ? 6.807 -14.624 -6.796 1.00 95.81 89 LEU A CA 1
ATOM 699 C C . LEU A 1 89 ? 6.774 -14.006 -8.199 1.00 95.81 89 LEU A C 1
ATOM 701 O O . LEU A 1 89 ? 6.513 -12.813 -8.344 1.00 95.81 89 LEU A O 1
ATOM 705 N N . ASP A 1 90 ? 6.984 -14.818 -9.240 1.00 94.50 90 ASP A N 1
ATOM 706 C CA . ASP A 1 90 ? 6.869 -14.401 -10.654 1.00 94.50 90 ASP A CA 1
ATOM 707 C C . ASP A 1 90 ? 5.478 -14.688 -11.238 1.00 94.50 90 ASP A C 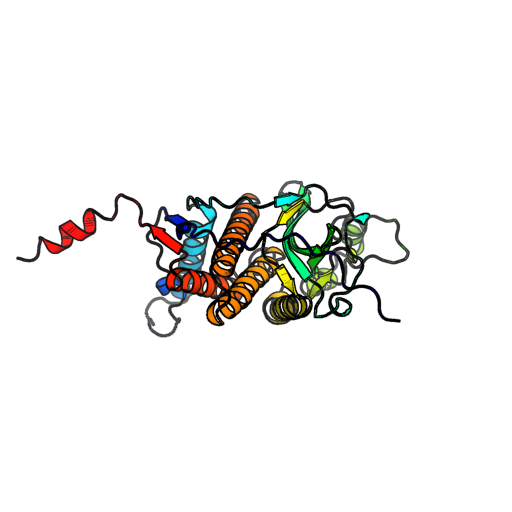1
ATOM 709 O O . ASP A 1 90 ? 5.296 -15.125 -12.373 1.00 94.50 90 ASP A O 1
ATOM 713 N N . THR A 1 91 ? 4.461 -14.489 -10.413 1.00 93.00 91 THR A N 1
ATOM 714 C CA . THR A 1 91 ? 3.072 -14.795 -10.755 1.00 93.00 91 THR A CA 1
ATOM 715 C C . THR A 1 91 ? 2.362 -13.495 -11.135 1.00 93.00 91 THR A C 1
ATOM 717 O O . THR A 1 91 ? 2.610 -12.455 -10.510 1.00 93.00 91 THR A O 1
ATOM 720 N N . ASN A 1 92 ? 1.508 -13.491 -12.169 1.00 92.19 92 ASN A N 1
ATOM 721 C CA . ASN A 1 92 ? 0.629 -12.336 -12.375 1.00 92.19 92 ASN A CA 1
ATOM 722 C C . ASN A 1 92 ? -0.440 -12.306 -11.292 1.00 92.19 92 ASN A C 1
ATOM 724 O O . ASN A 1 92 ? -0.816 -13.334 -10.736 1.00 92.19 92 ASN A O 1
ATOM 728 N N . LEU A 1 93 ? -0.989 -11.123 -11.043 1.00 93.12 93 LEU A N 1
ATOM 729 C CA . LEU A 1 93 ? -2.098 -10.983 -10.114 1.00 93.12 93 LEU A CA 1
ATOM 730 C C . LEU A 1 93 ? -3.301 -11.859 -10.507 1.00 93.12 93 LEU A C 1
ATOM 732 O O . LEU A 1 93 ? -3.935 -12.435 -9.633 1.00 93.12 93 LEU A O 1
ATOM 736 N N . ASP A 1 94 ? -3.601 -11.999 -11.798 1.00 94.12 94 ASP A N 1
ATOM 737 C CA . ASP A 1 94 ? -4.736 -12.812 -12.259 1.00 94.12 94 ASP A CA 1
ATOM 738 C C . ASP A 1 94 ? -4.533 -14.317 -12.031 1.00 94.12 94 ASP A C 1
ATOM 740 O O . ASP A 1 94 ? -5.509 -15.057 -11.890 1.00 94.12 94 ASP A O 1
ATOM 744 N N . ASP A 1 95 ? -3.275 -14.748 -11.919 1.00 95.81 95 ASP A N 1
ATOM 745 C CA . ASP A 1 95 ? -2.885 -16.149 -11.772 1.00 95.81 95 ASP A CA 1
ATOM 746 C C . ASP A 1 95 ? -2.948 -16.634 -10.309 1.00 95.81 95 ASP A C 1
ATOM 748 O O . ASP A 1 95 ? -2.890 -17.840 -10.062 1.00 95.81 95 ASP A O 1
ATOM 752 N N . ILE A 1 96 ? -3.072 -15.734 -9.320 1.00 96.06 96 ILE A N 1
ATOM 753 C CA . ILE A 1 96 ? -3.238 -16.154 -7.918 1.00 96.06 96 ILE A CA 1
ATOM 754 C C . ILE A 1 96 ? -4.632 -16.756 -7.722 1.00 96.06 96 ILE A C 1
ATOM 756 O O . ILE A 1 96 ? -5.628 -16.215 -8.209 1.00 96.06 96 ILE A O 1
ATOM 760 N N . ALA A 1 97 ? -4.735 -17.865 -6.992 1.00 97.56 97 ALA A N 1
ATOM 761 C CA . ALA A 1 97 ? -6.039 -18.458 -6.706 1.00 97.56 97 ALA A CA 1
ATOM 762 C C . ALA A 1 97 ? -6.833 -17.575 -5.730 1.00 97.56 97 ALA A C 1
ATOM 764 O O . ALA A 1 97 ? -6.270 -16.975 -4.814 1.00 97.56 97 ALA A O 1
ATOM 765 N N . ASP A 1 98 ? -8.151 -17.505 -5.910 1.00 97.94 98 ASP A N 1
ATOM 766 C CA . ASP A 1 98 ? -9.020 -16.629 -5.115 1.00 97.94 98 ASP A CA 1
ATOM 767 C C . ASP A 1 98 ? -9.003 -16.961 -3.617 1.00 97.94 98 ASP A C 1
ATOM 769 O O . ASP A 1 98 ? -9.157 -16.061 -2.792 1.00 97.94 98 ASP A O 1
ATOM 773 N N . ASP A 1 99 ? -8.787 -18.229 -3.263 1.00 97.56 99 ASP A N 1
ATOM 774 C CA . ASP A 1 99 ? -8.702 -18.736 -1.892 1.00 97.56 99 ASP A CA 1
ATOM 775 C C . ASP A 1 99 ? -7.269 -18.788 -1.338 1.00 97.56 99 ASP A C 1
ATOM 777 O O . ASP A 1 99 ? -7.080 -19.102 -0.160 1.00 97.56 99 ASP A O 1
ATOM 781 N N . GLN A 1 100 ? -6.258 -18.449 -2.144 1.00 97.31 100 GLN A N 1
ATOM 782 C CA . GLN A 1 100 ? -4.874 -18.380 -1.686 1.00 97.31 100 GLN A CA 1
ATOM 783 C C . GLN A 1 100 ? -4.713 -17.244 -0.673 1.00 97.31 100 GLN A C 1
ATOM 785 O O . GLN A 1 100 ? -5.184 -16.132 -0.895 1.00 97.31 100 GLN A O 1
ATOM 790 N N . LEU A 1 101 ? -4.046 -17.519 0.447 1.00 97.38 101 LEU A N 1
ATOM 791 C CA . LEU A 1 101 ? -3.912 -16.572 1.550 1.00 97.38 101 LEU A CA 1
ATOM 792 C C . LEU A 1 101 ? -2.538 -15.905 1.552 1.00 97.38 101 LEU A C 1
ATOM 794 O O . LEU A 1 101 ? -1.512 -16.575 1.403 1.00 97.38 101 LEU A O 1
ATOM 798 N N . PHE A 1 102 ? -2.527 -14.596 1.789 1.00 98.00 102 PHE A N 1
ATOM 799 C CA . PHE A 1 102 ? -1.310 -13.808 1.933 1.00 98.00 102 PHE A CA 1
ATOM 800 C C . PHE A 1 102 ? -1.403 -12.850 3.116 1.00 98.00 102 PHE A C 1
ATOM 802 O O . PHE A 1 102 ? -2.446 -12.256 3.381 1.00 98.00 102 PHE A O 1
ATOM 809 N N . GLN A 1 103 ? -0.277 -12.664 3.788 1.00 97.56 103 GLN A N 1
ATOM 810 C CA . GLN A 1 103 ? -0.060 -11.625 4.782 1.00 97.56 103 GLN A CA 1
ATOM 811 C C . GLN A 1 103 ? 0.183 -10.280 4.088 1.00 97.56 103 GLN A C 1
ATOM 813 O O . GLN A 1 103 ? 1.005 -10.207 3.177 1.00 97.56 103 GLN A O 1
ATOM 818 N N . LEU A 1 104 ? -0.505 -9.223 4.517 1.00 97.88 104 LEU A N 1
ATOM 819 C CA . LEU A 1 104 ? -0.397 -7.874 3.956 1.00 97.88 104 LEU A CA 1
ATOM 820 C C . LEU A 1 104 ? 0.738 -7.070 4.606 1.00 97.88 104 LEU A C 1
ATOM 822 O O . LEU A 1 104 ? 0.925 -7.099 5.824 1.00 97.88 104 LEU A O 1
ATOM 826 N N . GLY A 1 105 ? 1.427 -6.269 3.803 1.00 97.25 105 GLY A N 1
ATOM 827 C CA . GLY A 1 105 ? 2.401 -5.284 4.246 1.00 97.25 105 GLY A CA 1
ATOM 828 C C . GLY A 1 105 ? 2.696 -4.231 3.181 1.00 97.25 105 GLY A C 1
ATOM 829 O O . GLY A 1 105 ? 1.970 -4.085 2.193 1.00 97.25 105 GLY A O 1
ATOM 830 N N . ILE A 1 106 ? 3.800 -3.522 3.374 1.00 96.62 106 ILE A N 1
ATOM 831 C CA . ILE A 1 106 ? 4.399 -2.608 2.402 1.00 96.62 106 ILE A CA 1
ATOM 832 C C . ILE A 1 106 ? 5.816 -3.066 2.125 1.00 96.62 106 ILE A C 1
ATOM 834 O O . ILE A 1 106 ? 6.481 -3.589 3.014 1.00 96.62 106 ILE A O 1
ATOM 838 N N . ALA A 1 107 ? 6.278 -2.831 0.908 1.00 95.69 107 ALA A N 1
ATOM 839 C CA . ALA A 1 107 ? 7.663 -2.991 0.516 1.00 95.69 107 ALA A CA 1
ATOM 840 C C . ALA A 1 107 ? 8.204 -1.647 0.032 1.00 95.69 107 ALA A C 1
ATOM 842 O O . ALA A 1 107 ? 7.495 -0.881 -0.622 1.00 95.69 107 ALA A O 1
ATOM 843 N N . ARG A 1 108 ? 9.463 -1.366 0.349 1.00 92.12 108 ARG A N 1
ATOM 844 C CA . ARG A 1 108 ? 10.176 -0.146 -0.019 1.00 92.12 108 ARG A CA 1
ATOM 845 C C . ARG A 1 108 ? 11.500 -0.526 -0.650 1.00 92.12 108 ARG A C 1
ATOM 847 O O . ARG A 1 108 ? 12.176 -1.407 -0.139 1.00 92.12 108 ARG A O 1
ATOM 854 N N . LYS A 1 109 ? 11.907 0.154 -1.712 1.00 89.31 109 LYS A N 1
ATOM 855 C CA . LYS A 1 109 ? 13.275 0.050 -2.232 1.00 89.31 109 LYS A CA 1
ATOM 856 C C . LYS A 1 109 ? 13.857 1.426 -2.481 1.00 89.31 109 LYS A C 1
ATOM 858 O O . LYS A 1 109 ? 13.147 2.347 -2.889 1.00 89.31 109 LYS A O 1
ATOM 863 N N . LEU A 1 110 ? 15.158 1.557 -2.250 1.00 84.69 110 LEU A N 1
ATOM 864 C CA . LEU A 1 110 ? 15.903 2.748 -2.629 1.00 84.69 110 LEU A CA 1
ATOM 865 C C . LEU A 1 110 ? 16.081 2.753 -4.150 1.00 84.69 110 LEU A C 1
ATOM 867 O O . LEU A 1 110 ? 16.654 1.829 -4.725 1.00 84.69 110 LEU A O 1
ATOM 871 N N . CYS A 1 111 ? 15.595 3.800 -4.801 1.00 76.94 111 CYS A N 1
ATOM 872 C CA . CYS A 1 111 ? 15.731 3.974 -6.240 1.00 76.94 111 CYS A CA 1
ATOM 873 C C . CYS A 1 111 ? 17.008 4.740 -6.573 1.00 76.94 111 CYS A C 1
ATOM 875 O O . CYS A 1 111 ? 17.882 4.253 -7.284 1.00 76.94 111 CYS A O 1
ATOM 877 N N . LEU A 1 112 ? 17.134 5.944 -6.023 1.00 73.62 112 LEU A N 1
ATOM 878 C CA . LEU A 1 112 ? 18.262 6.826 -6.282 1.00 73.62 112 LEU A CA 1
ATOM 879 C C . LEU A 1 112 ? 18.698 7.485 -4.983 1.00 73.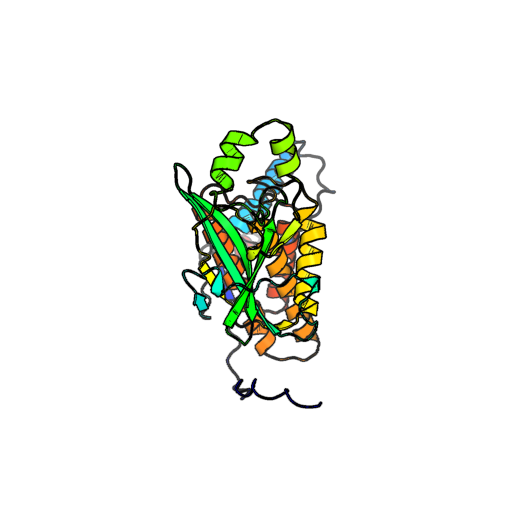62 112 LEU A C 1
ATOM 881 O O . LEU A 1 112 ? 17.870 7.979 -4.223 1.00 73.62 112 LEU A O 1
ATOM 885 N N . SER A 1 113 ? 20.006 7.533 -4.766 1.00 67.50 113 SER A N 1
ATOM 886 C CA . SER A 1 113 ? 20.633 8.342 -3.729 1.00 67.50 113 SER A CA 1
ATOM 887 C C . SER A 1 113 ? 21.642 9.232 -4.439 1.00 67.50 113 SER A C 1
ATOM 889 O O . SER A 1 113 ? 22.656 8.697 -4.875 1.00 67.50 113 SER A O 1
ATOM 891 N N . LEU A 1 114 ? 21.289 10.512 -4.680 1.00 68.00 114 LEU A N 1
ATOM 892 C CA . LEU A 1 114 ? 22.142 11.685 -5.008 1.00 68.00 114 LEU A CA 1
ATOM 893 C C . LEU A 1 114 ? 21.384 12.700 -5.906 1.00 68.00 114 LEU A C 1
ATOM 895 O O . LEU A 1 114 ? 20.944 12.318 -6.991 1.00 68.00 114 LEU A O 1
ATOM 899 N N . PRO A 1 115 ? 21.289 14.008 -5.565 1.00 64.69 115 PRO A N 1
ATOM 900 C CA . PRO A 1 115 ? 21.422 14.655 -4.250 1.00 64.69 115 PRO A CA 1
ATOM 901 C C . PRO A 1 115 ? 20.147 14.548 -3.385 1.00 64.69 115 PRO A C 1
ATOM 903 O O . PRO A 1 115 ? 20.139 15.016 -2.252 1.00 64.69 115 PRO A O 1
ATOM 906 N N . MET A 1 116 ? 19.075 13.951 -3.917 1.00 65.12 116 MET A N 1
ATOM 907 C CA . MET A 1 116 ? 17.851 13.604 -3.188 1.00 65.12 116 MET A CA 1
ATOM 908 C C . MET A 1 116 ? 17.725 12.081 -3.108 1.00 65.12 116 MET A C 1
ATOM 910 O O . MET A 1 116 ? 18.119 11.382 -4.046 1.00 65.12 116 MET A O 1
ATOM 914 N N . THR A 1 117 ? 17.177 11.580 -2.004 1.00 71.88 117 THR A N 1
ATOM 915 C CA . THR A 1 117 ? 16.877 10.156 -1.832 1.00 71.88 117 THR A CA 1
ATOM 916 C C . THR A 1 117 ? 15.476 9.886 -2.361 1.00 71.88 117 THR A C 1
ATOM 918 O O . THR A 1 117 ? 14.502 10.424 -1.841 1.00 71.88 117 THR A O 1
ATOM 921 N N . VAL A 1 118 ? 15.361 9.065 -3.401 1.00 75.25 118 VAL A N 1
ATOM 922 C CA . VAL A 1 118 ? 14.072 8.638 -3.955 1.00 75.25 118 VAL A CA 1
ATOM 923 C C . VAL A 1 118 ? 13.847 7.188 -3.568 1.00 75.25 118 VAL A C 1
ATOM 925 O O . VAL A 1 118 ? 14.668 6.332 -3.896 1.00 75.25 118 VAL A O 1
ATOM 928 N N . HIS A 1 119 ? 12.730 6.913 -2.903 1.00 83.00 119 HIS A N 1
ATOM 929 C CA . HIS A 1 119 ? 12.271 5.553 -2.645 1.00 83.00 119 HIS A CA 1
ATOM 930 C C . HIS A 1 119 ? 11.072 5.229 -3.520 1.00 83.00 119 HIS A C 1
ATOM 932 O O . HIS A 1 119 ? 10.304 6.105 -3.924 1.00 83.00 119 HIS A O 1
ATOM 938 N N . HIS A 1 120 ? 10.918 3.944 -3.790 1.00 88.06 120 HIS A N 1
ATOM 939 C CA . HIS A 1 120 ? 9.721 3.382 -4.382 1.00 88.06 120 HIS A CA 1
ATOM 940 C C . HIS A 1 120 ? 9.012 2.517 -3.356 1.00 88.06 120 HIS A C 1
ATOM 942 O O . HIS A 1 120 ? 9.662 1.726 -2.673 1.00 88.06 120 HIS A O 1
ATOM 948 N N . ALA A 1 121 ? 7.696 2.676 -3.262 1.00 92.62 121 ALA A N 1
ATOM 949 C CA . ALA A 1 121 ? 6.855 1.912 -2.359 1.00 92.62 121 ALA A CA 1
ATOM 950 C C . ALA A 1 121 ? 5.848 1.063 -3.134 1.00 92.62 121 ALA A C 1
ATOM 952 O O . ALA A 1 121 ? 5.282 1.495 -4.142 1.00 92.62 121 ALA A O 1
ATOM 953 N N . SER A 1 122 ? 5.600 -0.127 -2.606 1.00 95.94 122 SER A N 1
ATOM 954 C CA . SER A 1 122 ? 4.704 -1.126 -3.173 1.00 95.94 122 SER A CA 1
ATOM 955 C C . SER A 1 122 ? 3.935 -1.821 -2.052 1.00 95.94 122 SER A C 1
ATOM 957 O O . SER A 1 122 ? 4.349 -1.824 -0.892 1.00 95.94 122 SER A O 1
ATOM 959 N N . LEU A 1 123 ? 2.803 -2.427 -2.387 1.00 97.94 123 LEU A N 1
ATOM 960 C CA . LEU A 1 123 ? 2.116 -3.352 -1.495 1.00 97.94 123 LEU A CA 1
ATOM 961 C C . LEU A 1 123 ? 2.887 -4.671 -1.466 1.00 97.94 123 LEU A C 1
ATOM 963 O O . LEU A 1 123 ? 3.329 -5.160 -2.508 1.00 97.94 123 LEU A O 1
ATOM 967 N N . ALA A 1 124 ? 3.028 -5.253 -0.281 1.00 98.12 124 ALA A N 1
ATOM 968 C CA . ALA A 1 124 ? 3.668 -6.546 -0.090 1.00 98.12 124 ALA A CA 1
ATOM 969 C C . ALA A 1 124 ? 2.635 -7.585 0.344 1.00 98.12 124 ALA A C 1
ATOM 971 O O . ALA A 1 124 ? 1.853 -7.351 1.266 1.00 98.12 124 ALA A O 1
ATOM 972 N N . PHE A 1 125 ? 2.659 -8.749 -0.297 1.00 98.25 125 PHE A N 1
ATOM 973 C CA . PHE A 1 125 ? 1.814 -9.887 0.037 1.00 98.25 125 PHE A CA 1
ATOM 974 C C . PHE A 1 125 ? 2.696 -11.115 0.243 1.00 98.25 125 PHE A C 1
ATOM 976 O O . PHE A 1 125 ? 3.243 -11.663 -0.713 1.00 98.25 125 PHE A O 1
ATOM 983 N N . ARG A 1 126 ? 2.860 -11.557 1.489 1.00 97.81 126 ARG A N 1
ATOM 984 C CA . ARG A 1 126 ? 3.690 -12.720 1.817 1.00 97.81 126 ARG A CA 1
ATOM 985 C C . ARG A 1 126 ? 2.831 -13.974 1.909 1.00 97.81 126 ARG A C 1
ATOM 987 O O . ARG A 1 126 ? 1.891 -14.036 2.695 1.00 97.81 126 ARG A O 1
ATOM 994 N N . SER A 1 127 ? 3.143 -14.963 1.091 1.00 96.94 127 SER A N 1
ATOM 995 C CA . SER A 1 127 ? 2.458 -16.256 1.065 1.00 96.94 127 SER A CA 1
ATOM 996 C C . SER A 1 127 ? 2.818 -17.125 2.279 1.00 96.94 127 SER A C 1
ATOM 998 O O . SER A 1 127 ? 3.784 -16.857 2.997 1.00 96.94 127 SER A O 1
ATOM 1000 N N . ALA A 1 128 ? 2.075 -18.215 2.486 1.00 93.25 128 ALA A N 1
ATOM 1001 C CA . ALA A 1 128 ? 2.370 -19.188 3.541 1.00 93.25 128 ALA A CA 1
ATOM 1002 C C . ALA A 1 128 ? 3.732 -19.899 3.366 1.00 93.25 128 ALA A C 1
ATOM 1004 O O . ALA A 1 128 ? 4.345 -20.270 4.365 1.00 93.25 128 ALA A O 1
ATOM 1005 N N . SER A 1 129 ? 4.236 -20.046 2.131 1.00 94.06 129 SER A N 1
ATOM 1006 C CA . SER A 1 129 ? 5.591 -20.564 1.853 1.00 94.06 129 SER A CA 1
ATOM 1007 C C . SER A 1 129 ? 6.694 -19.561 2.206 1.00 94.06 129 SER A C 1
ATOM 1009 O O . SER A 1 129 ? 7.869 -19.920 2.252 1.00 94.06 129 SER A O 1
ATOM 1011 N N . GLY A 1 130 ? 6.328 -18.308 2.492 1.00 94.88 130 GLY A N 1
ATOM 1012 C CA . GLY A 1 130 ? 7.245 -17.235 2.853 1.00 94.88 130 GLY A CA 1
ATOM 1013 C C . GLY A 1 130 ? 7.739 -16.391 1.679 1.00 94.88 130 GLY A C 1
ATOM 1014 O O . GLY A 1 130 ? 8.505 -15.459 1.917 1.00 94.88 130 GLY A O 1
ATOM 1015 N N . GLU A 1 131 ? 7.288 -16.681 0.458 1.00 96.88 131 GLU A N 1
ATOM 1016 C CA . GLU A 1 131 ? 7.581 -15.911 -0.757 1.00 96.88 131 GLU A CA 1
ATOM 1017 C C . GLU A 1 131 ? 6.694 -14.661 -0.854 1.00 96.88 131 GLU A C 1
ATOM 1019 O O . GLU A 1 131 ? 5.561 -14.654 -0.359 1.00 96.88 131 GLU A O 1
ATOM 1024 N N . PHE A 1 132 ? 7.188 -13.622 -1.526 1.00 97.88 132 PHE A N 1
ATOM 1025 C CA . PHE A 1 132 ? 6.558 -12.306 -1.614 1.00 97.88 132 PHE A CA 1
ATOM 1026 C C . PHE A 1 132 ? 6.002 -12.025 -3.007 1.00 97.88 132 PHE A C 1
ATOM 1028 O O . PHE A 1 132 ? 6.728 -12.000 -3.994 1.00 97.88 132 PHE A O 1
ATOM 1035 N N . LEU A 1 133 ? 4.719 -11.706 -3.086 1.00 97.56 133 LEU A N 1
ATOM 1036 C CA . LEU A 1 133 ? 4.148 -10.992 -4.217 1.00 97.56 133 LEU A CA 1
ATOM 1037 C C . LEU A 1 133 ? 4.200 -9.494 -3.897 1.00 97.56 133 LEU A C 1
ATOM 1039 O O . LEU A 1 133 ? 3.529 -9.034 -2.975 1.00 97.56 133 LEU A O 1
ATOM 1043 N N . ILE A 1 134 ? 5.008 -8.736 -4.637 1.00 97.19 134 ILE A N 1
ATOM 1044 C CA . ILE A 1 134 ? 5.142 -7.289 -4.441 1.00 97.19 134 ILE A CA 1
ATOM 1045 C C . ILE A 1 134 ? 4.451 -6.583 -5.601 1.00 97.19 134 ILE A C 1
ATOM 1047 O O . ILE A 1 134 ? 4.844 -6.756 -6.751 1.00 97.19 134 ILE A O 1
ATOM 1051 N N . ILE A 1 135 ? 3.415 -5.803 -5.302 1.00 97.31 135 ILE A N 1
ATOM 1052 C CA . ILE A 1 135 ? 2.591 -5.116 -6.300 1.00 97.31 135 ILE A CA 1
ATOM 1053 C C . ILE A 1 135 ? 2.691 -3.612 -6.082 1.00 97.31 135 ILE A C 1
ATOM 1055 O O . ILE A 1 135 ? 2.276 -3.102 -5.042 1.00 97.31 135 ILE A O 1
ATOM 1059 N N . GLY A 1 136 ? 3.211 -2.885 -7.059 1.00 94.94 136 GLY A N 1
ATOM 1060 C CA . GLY A 1 136 ? 3.301 -1.429 -6.997 1.00 94.94 136 GLY A CA 1
ATOM 1061 C C . GLY A 1 136 ? 2.816 -0.777 -8.276 1.00 94.94 136 GLY A C 1
ATOM 1062 O O . GLY A 1 136 ? 2.483 -1.447 -9.252 1.00 94.94 136 GLY A O 1
ATOM 1063 N N . ARG A 1 137 ? 2.769 0.552 -8.255 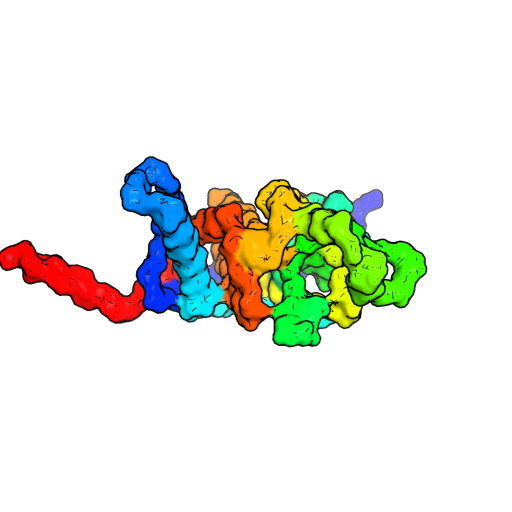1.00 92.88 137 ARG A N 1
ATOM 1064 C CA . ARG A 1 137 ? 2.446 1.353 -9.431 1.00 92.88 137 ARG A CA 1
ATOM 1065 C C . ARG A 1 137 ? 3.652 1.388 -10.364 1.00 92.88 137 ARG A C 1
ATOM 1067 O O . ARG A 1 137 ? 4.696 1.925 -10.002 1.00 92.88 137 ARG A O 1
ATOM 1074 N N . GLN A 1 138 ? 3.488 0.821 -11.545 1.00 90.25 138 GLN A N 1
ATOM 1075 C CA . GLN A 1 138 ? 4.523 0.556 -12.530 1.00 90.25 138 GLN A CA 1
ATOM 1076 C C . GLN A 1 138 ? 4.247 1.259 -13.847 1.00 90.25 138 GLN A C 1
ATOM 1078 O O . GLN A 1 138 ? 3.142 1.726 -14.104 1.00 90.25 138 GLN A O 1
ATOM 1083 N N . ASN A 1 139 ? 5.277 1.323 -14.685 1.00 86.75 139 ASN A N 1
ATOM 1084 C CA . ASN A 1 139 ? 5.187 1.839 -16.041 1.00 86.75 139 ASN A CA 1
ATOM 1085 C C . ASN A 1 139 ? 5.755 0.799 -17.012 1.00 86.75 139 ASN A C 1
ATOM 1087 O O . ASN A 1 139 ? 6.828 0.238 -16.768 1.00 86.75 139 ASN A O 1
ATOM 1091 N N . ALA A 1 140 ? 5.052 0.559 -18.120 1.00 83.94 140 ALA A N 1
ATOM 1092 C CA . ALA A 1 140 ? 5.426 -0.439 -19.121 1.00 83.94 140 ALA A CA 1
ATOM 1093 C C . ALA A 1 140 ? 6.837 -0.229 -19.706 1.00 83.94 140 ALA A C 1
ATOM 1095 O O . ALA A 1 140 ? 7.480 -1.193 -20.114 1.00 83.94 140 ALA A O 1
ATOM 1096 N N . GLN A 1 141 ? 7.360 1.000 -19.693 1.00 78.44 141 GLN A N 1
ATOM 1097 C CA . GLN A 1 141 ? 8.718 1.297 -20.159 1.00 78.44 141 GLN A CA 1
ATOM 1098 C C . GLN A 1 141 ? 9.829 0.648 -19.316 1.00 78.44 141 GLN A C 1
ATOM 1100 O O . GLN A 1 141 ? 10.968 0.586 -19.768 1.00 78.44 141 GLN A O 1
ATOM 1105 N N . PHE A 1 142 ? 9.510 0.186 -18.101 1.00 80.44 142 PHE A N 1
ATOM 1106 C CA . PHE A 1 142 ? 10.451 -0.485 -17.199 1.00 80.44 142 PHE A CA 1
ATOM 1107 C C . PHE A 1 142 ? 10.266 -1.998 -17.151 1.00 80.44 142 PHE A C 1
ATOM 1109 O O . PHE A 1 142 ? 10.867 -2.646 -16.297 1.00 80.44 142 PHE A O 1
ATOM 1116 N N . LEU A 1 143 ? 9.433 -2.570 -18.024 1.00 84.12 143 LEU A N 1
ATOM 1117 C CA . LEU A 1 143 ? 9.311 -4.020 -18.136 1.00 84.12 143 LEU A CA 1
ATOM 1118 C C . LEU A 1 143 ? 10.677 -4.639 -18.453 1.00 84.12 143 LEU A C 1
ATOM 1120 O O . LEU A 1 143 ? 11.385 -4.177 -19.351 1.00 84.12 143 LEU A O 1
ATOM 1124 N N . LYS A 1 144 ? 11.030 -5.697 -17.717 1.00 79.50 144 LYS A N 1
ATOM 1125 C CA . LYS A 1 144 ? 12.228 -6.503 -17.972 1.00 79.50 144 LYS A CA 1
ATOM 1126 C C . LYS A 1 144 ? 12.179 -7.023 -19.405 1.00 79.50 144 LYS A C 1
ATOM 1128 O O . LYS A 1 144 ? 11.217 -7.691 -19.789 1.00 79.50 144 LYS A O 1
ATOM 1133 N N . SER A 1 145 ? 13.210 -6.730 -20.193 1.00 70.38 145 SER A N 1
ATOM 1134 C CA . SER A 1 145 ? 13.348 -7.369 -21.498 1.00 70.38 145 SER A CA 1
ATOM 1135 C C . SER A 1 145 ? 13.834 -8.808 -21.293 1.00 70.38 145 SER A C 1
ATOM 1137 O O . SER A 1 145 ? 14.781 -9.005 -20.530 1.00 70.38 145 SER A O 1
ATOM 1139 N N . PRO A 1 146 ? 13.256 -9.807 -21.985 1.00 63.41 146 PRO A N 1
ATOM 1140 C CA . PRO A 1 146 ? 13.719 -11.196 -21.915 1.00 63.41 146 PRO A CA 1
ATOM 1141 C C . PRO A 1 146 ? 15.203 -11.366 -22.278 1.00 63.41 146 PRO A C 1
ATOM 1143 O O . PRO A 1 146 ? 15.837 -12.322 -21.840 1.00 63.41 146 PRO A O 1
ATOM 1146 N N . ASP A 1 147 ? 15.748 -10.430 -23.064 1.00 60.03 147 ASP A N 1
ATOM 1147 C CA . ASP A 1 147 ? 17.054 -10.551 -23.714 1.00 60.03 147 ASP A CA 1
ATOM 1148 C C . ASP A 1 147 ? 18.143 -9.620 -23.140 1.00 60.03 147 ASP A C 1
ATOM 1150 O O . ASP A 1 147 ? 19.283 -9.652 -23.610 1.00 60.03 147 ASP A O 1
ATOM 1154 N N . SER A 1 148 ? 17.848 -8.755 -22.156 1.00 53.75 148 SER A N 1
ATOM 1155 C CA . SER A 1 148 ? 18.805 -7.721 -21.722 1.00 53.75 148 SER A CA 1
ATOM 1156 C C . SER A 1 148 ? 19.441 -7.991 -20.358 1.00 53.75 148 SER A C 1
ATOM 1158 O O . SER A 1 148 ? 18.826 -7.787 -19.322 1.00 53.75 148 SER A O 1
ATOM 1160 N N . ASN A 1 149 ? 20.741 -8.300 -20.363 1.00 51.88 149 ASN A N 1
ATOM 1161 C CA . ASN A 1 149 ? 21.635 -8.256 -19.193 1.00 51.88 149 ASN A CA 1
ATOM 1162 C C . ASN A 1 149 ? 22.094 -6.821 -18.825 1.00 51.88 149 ASN A C 1
ATOM 1164 O O . ASN A 1 149 ? 23.068 -6.643 -18.093 1.00 51.88 149 ASN A O 1
ATOM 1168 N N . ALA A 1 150 ? 21.470 -5.781 -19.385 1.00 48.88 150 ALA A N 1
ATOM 1169 C CA . ALA A 1 150 ? 21.914 -4.396 -19.243 1.00 48.88 150 ALA A CA 1
ATOM 1170 C C . ALA A 1 150 ? 21.016 -3.642 -18.259 1.00 48.88 150 ALA A C 1
ATOM 1172 O O . ALA A 1 150 ? 19.800 -3.658 -18.405 1.00 48.88 150 ALA A O 1
ATOM 1173 N N . SER A 1 151 ? 21.633 -2.949 -17.296 1.00 52.94 151 SER A N 1
ATOM 1174 C CA . SER A 1 151 ? 20.982 -2.114 -16.285 1.00 52.94 151 SER A CA 1
ATOM 1175 C C . SER A 1 151 ? 20.050 -1.072 -16.919 1.00 52.94 151 SER A C 1
ATOM 1177 O O . SER A 1 151 ? 20.453 0.016 -17.343 1.00 52.94 151 SER A O 1
ATOM 1179 N N . SER A 1 152 ? 18.774 -1.434 -16.988 1.00 58.69 152 SER A N 1
ATOM 1180 C CA . SER A 1 152 ? 17.784 -0.821 -17.871 1.00 58.69 152 SER A CA 1
ATOM 1181 C C . SER A 1 152 ? 17.440 0.619 -17.520 1.00 58.69 152 SER A C 1
ATOM 1183 O O . SER A 1 152 ? 17.229 1.394 -18.437 1.00 58.69 152 SER A O 1
ATOM 1185 N N . PHE A 1 153 ? 17.471 1.047 -16.254 1.00 59.81 153 PHE A N 1
ATOM 1186 C CA . PHE A 1 153 ? 17.063 2.416 -15.907 1.00 59.81 153 PHE A CA 1
ATOM 1187 C C . PHE A 1 153 ? 18.043 3.508 -16.375 1.00 59.81 153 PHE A C 1
ATOM 1189 O O . PHE A 1 153 ? 17.626 4.495 -16.979 1.00 59.81 153 PHE A O 1
ATOM 1196 N N . ALA A 1 154 ? 19.349 3.348 -16.128 1.00 59.59 154 ALA A N 1
ATOM 1197 C CA . ALA A 1 154 ? 20.350 4.344 -16.530 1.00 59.59 154 ALA A CA 1
ATOM 1198 C C . ALA A 1 154 ? 20.520 4.381 -18.055 1.00 59.59 154 ALA A C 1
ATOM 1200 O O . ALA A 1 154 ? 20.600 5.456 -18.650 1.00 59.59 154 ALA A O 1
ATOM 1201 N N . TRP A 1 155 ? 20.513 3.208 -18.695 1.00 58.41 155 TRP A N 1
ATOM 1202 C CA . TRP A 1 155 ? 20.520 3.113 -20.149 1.00 58.41 155 TRP A CA 1
ATOM 1203 C C . TRP A 1 155 ? 19.242 3.701 -20.755 1.00 58.41 155 TRP A C 1
ATOM 1205 O O . TRP A 1 155 ? 19.336 4.481 -21.701 1.00 58.41 155 TRP A O 1
ATOM 1215 N N . TRP A 1 156 ? 18.067 3.422 -20.178 1.00 63.12 156 TRP A N 1
ATOM 1216 C CA . TRP A 1 156 ? 16.790 4.031 -20.565 1.00 63.12 156 TRP A CA 1
ATOM 1217 C C . TRP A 1 156 ? 16.838 5.558 -20.446 1.00 63.12 156 TRP A C 1
ATOM 1219 O O . TRP A 1 156 ? 16.510 6.241 -21.412 1.00 63.12 156 TRP A O 1
ATOM 1229 N N . LEU A 1 157 ? 17.348 6.112 -19.339 1.00 63.25 157 LEU A N 1
ATOM 1230 C CA . LEU A 1 157 ? 17.516 7.563 -19.166 1.00 63.25 157 LEU A CA 1
ATOM 1231 C C . LEU A 1 157 ? 18.370 8.182 -20.279 1.00 63.25 157 LEU A C 1
ATOM 1233 O O . LEU A 1 157 ? 18.036 9.230 -20.819 1.00 63.25 157 LEU A O 1
ATOM 1237 N N . VAL A 1 158 ? 19.474 7.533 -20.643 1.00 61.38 158 VAL A N 1
ATOM 1238 C CA . VAL A 1 158 ? 20.397 8.057 -21.659 1.00 61.38 158 VAL A CA 1
ATOM 1239 C C . VAL A 1 158 ? 19.836 7.912 -23.077 1.00 61.38 158 VAL A C 1
ATOM 1241 O O . VAL A 1 158 ? 20.114 8.748 -23.933 1.00 61.38 158 VAL A O 1
ATOM 1244 N N . THR A 1 159 ? 19.044 6.872 -23.345 1.00 57.31 159 THR A N 1
ATOM 1245 C CA . THR A 1 159 ? 18.606 6.525 -24.709 1.00 57.31 159 THR A CA 1
ATOM 1246 C C . THR A 1 159 ? 17.176 6.939 -25.045 1.00 57.31 159 THR A C 1
ATOM 1248 O O . THR A 1 159 ? 16.853 7.064 -26.224 1.00 57.31 159 THR A O 1
ATOM 1251 N N . HIS A 1 160 ? 16.325 7.182 -24.045 1.00 57.22 160 HIS A N 1
ATOM 1252 C CA . HIS A 1 160 ? 14.888 7.386 -24.239 1.00 57.22 160 HIS A CA 1
ATOM 1253 C C . HIS A 1 160 ? 14.366 8.738 -23.743 1.00 57.22 160 HIS A C 1
ATOM 1255 O O . HIS A 1 160 ? 13.177 8.975 -23.902 1.00 57.22 160 HIS A O 1
ATOM 1261 N N . ILE A 1 161 ? 15.181 9.670 -23.221 1.00 60.47 161 ILE A N 1
ATOM 1262 C CA . ILE A 1 161 ? 14.686 11.029 -22.908 1.00 60.47 161 ILE A CA 1
ATOM 1263 C C . ILE A 1 161 ? 14.389 11.793 -24.210 1.00 60.47 161 ILE A C 1
ATOM 1265 O O . ILE A 1 161 ? 15.199 12.545 -24.746 1.00 60.47 161 ILE A O 1
ATOM 1269 N N . ASN A 1 162 ? 13.176 11.604 -24.716 1.00 59.94 162 ASN A N 1
ATOM 1270 C CA . ASN A 1 162 ? 12.496 12.501 -25.634 1.00 59.94 162 ASN A CA 1
ATOM 1271 C C . ASN A 1 162 ? 11.149 12.921 -25.010 1.00 59.94 162 ASN A C 1
ATOM 1273 O O . ASN A 1 162 ? 10.690 12.344 -24.022 1.00 59.94 162 ASN A O 1
ATOM 1277 N N . LEU A 1 163 ? 10.492 13.933 -25.583 1.00 57.72 163 LEU A N 1
ATOM 1278 C CA . LEU A 1 163 ? 9.199 14.430 -25.086 1.00 57.72 163 LEU A CA 1
ATOM 1279 C C . LEU A 1 163 ? 8.110 13.340 -25.016 1.00 57.72 163 LEU A C 1
ATOM 1281 O O . LEU A 1 163 ? 7.252 13.399 -24.137 1.00 57.72 163 LEU A O 1
ATOM 1285 N N . SER A 1 164 ? 8.157 12.333 -25.897 1.00 60.16 164 SER A N 1
ATOM 1286 C CA . SER A 1 164 ? 7.211 11.210 -25.894 1.00 60.16 164 SER A CA 1
ATOM 1287 C C . SER A 1 164 ? 7.429 10.270 -24.708 1.00 60.16 164 SER A C 1
ATOM 1289 O O . SER A 1 164 ? 6.455 9.781 -24.147 1.00 60.16 164 SER A O 1
ATOM 1291 N N . ALA A 1 165 ? 8.671 10.035 -24.289 1.00 60.44 165 ALA A N 1
ATOM 1292 C CA . ALA A 1 165 ? 8.967 9.218 -23.117 1.00 60.44 165 ALA A CA 1
ATOM 1293 C C . ALA A 1 165 ? 8.537 9.903 -21.817 1.00 60.44 165 ALA A C 1
ATOM 1295 O O . ALA A 1 165 ? 8.042 9.242 -20.914 1.00 60.44 165 ALA A O 1
ATOM 1296 N N . ILE A 1 166 ? 8.632 11.235 -21.743 1.00 62.97 166 ILE A N 1
ATOM 1297 C CA . ILE A 1 166 ? 8.105 12.008 -20.606 1.00 62.97 166 ILE A CA 1
ATOM 1298 C C . ILE A 1 166 ? 6.572 11.915 -20.546 1.00 62.97 166 ILE A C 1
ATOM 1300 O O . ILE A 1 166 ? 6.005 11.834 -19.458 1.00 62.97 166 ILE A O 1
ATOM 1304 N N . TYR A 1 167 ? 5.890 11.908 -21.697 1.00 60.94 167 TYR A N 1
ATOM 1305 C CA . TYR A 1 167 ? 4.438 11.717 -21.751 1.00 60.94 167 TYR A CA 1
ATOM 1306 C C . TYR A 1 167 ? 4.041 10.293 -21.331 1.00 60.94 167 TYR A C 1
ATOM 1308 O O . TYR A 1 167 ? 3.187 10.122 -20.461 1.00 60.94 167 TYR A O 1
ATOM 1316 N N . ASN A 1 168 ? 4.730 9.281 -21.861 1.00 64.12 168 ASN A N 1
ATOM 1317 C CA . ASN A 1 168 ? 4.483 7.874 -21.538 1.00 64.12 168 ASN A CA 1
ATOM 1318 C C . ASN A 1 168 ? 4.860 7.516 -20.096 1.00 64.12 168 ASN A C 1
ATOM 1320 O O . ASN A 1 168 ? 4.289 6.582 -19.552 1.00 64.12 168 ASN A O 1
ATOM 1324 N N . PHE A 1 169 ? 5.734 8.291 -19.441 1.00 69.38 169 PHE A N 1
ATOM 1325 C CA . PHE A 1 169 ? 6.045 8.148 -18.014 1.00 69.38 169 PHE A CA 1
ATOM 1326 C C . PHE A 1 169 ? 4.803 8.287 -17.118 1.00 69.38 169 PHE A C 1
ATOM 1328 O O . PHE A 1 169 ? 4.794 7.816 -15.983 1.00 69.38 169 PHE A O 1
ATOM 1335 N N . THR A 1 170 ? 3.753 8.941 -17.621 1.00 73.94 170 THR A N 1
ATOM 1336 C CA . THR A 1 170 ? 2.531 9.200 -16.857 1.00 73.94 170 THR A CA 1
ATOM 1337 C C . THR A 1 170 ? 1.481 8.102 -16.950 1.00 73.94 170 THR A C 1
ATOM 1339 O O . THR A 1 170 ? 0.582 8.086 -16.111 1.00 73.94 170 THR A O 1
ATOM 1342 N N . ASP A 1 171 ? 1.618 7.199 -17.925 1.00 83.69 171 ASP A N 1
ATOM 1343 C CA . ASP A 1 171 ? 0.761 6.028 -18.084 1.00 83.69 171 ASP A CA 1
ATOM 1344 C C . ASP A 1 171 ? 1.285 4.904 -17.193 1.00 83.69 171 ASP A C 1
ATOM 1346 O O . ASP A 1 171 ? 2.417 4.439 -17.337 1.00 83.69 171 ASP A O 1
ATOM 1350 N N . THR A 1 172 ? 0.500 4.531 -16.196 1.00 90.56 172 THR A N 1
ATOM 1351 C CA . THR A 1 172 ? 0.938 3.618 -15.142 1.00 90.56 172 THR A CA 1
ATOM 1352 C C . THR A 1 172 ? -0.162 2.641 -14.812 1.00 90.56 172 THR A C 1
ATOM 1354 O O . THR A 1 172 ? -1.328 2.974 -14.982 1.00 90.56 172 THR A O 1
ATOM 1357 N N . HIS A 1 173 ? 0.215 1.507 -14.241 1.00 93.25 173 HIS A N 1
ATOM 1358 C CA . HIS A 1 173 ? -0.695 0.466 -13.783 1.00 93.25 173 HIS A CA 1
ATOM 1359 C C . HIS A 1 173 ? -0.102 -0.263 -12.578 1.00 93.25 173 HIS A C 1
ATOM 1361 O O . HIS A 1 173 ? 1.102 -0.231 -12.335 1.00 93.25 173 HIS A O 1
ATOM 1367 N N . MET A 1 174 ? -0.926 -0.949 -11.810 1.00 95.62 174 MET A N 1
ATOM 1368 C CA . MET A 1 174 ? -0.518 -1.826 -10.734 1.00 95.62 174 MET A CA 1
ATOM 1369 C C . MET A 1 174 ? 0.068 -3.103 -11.331 1.00 95.62 174 MET A C 1
ATOM 1371 O O . MET A 1 174 ? -0.603 -3.860 -12.032 1.00 95.62 174 MET A O 1
ATOM 1375 N N . GLY A 1 175 ? 1.338 -3.363 -11.043 1.00 94.25 175 GLY A N 1
ATOM 1376 C CA . GLY A 1 175 ? 2.075 -4.492 -11.595 1.00 94.25 175 GLY A CA 1
ATOM 1377 C C . GLY A 1 175 ? 2.909 -5.209 -10.544 1.00 94.25 175 GLY A C 1
ATOM 1378 O O . GLY A 1 175 ? 3.327 -4.615 -9.551 1.00 94.25 175 GLY A O 1
ATOM 1379 N N . ASN A 1 176 ? 3.172 -6.497 -10.783 1.00 95.44 176 ASN A N 1
ATOM 1380 C CA . ASN A 1 176 ? 4.132 -7.257 -9.988 1.00 95.44 176 ASN A CA 1
ATOM 1381 C C . ASN A 1 176 ? 5.548 -6.725 -10.238 1.00 95.44 176 ASN A C 1
ATOM 1383 O O . ASN A 1 176 ? 6.069 -6.876 -11.342 1.00 95.44 176 ASN A O 1
ATOM 1387 N N . GLU A 1 177 ? 6.172 -6.155 -9.206 1.00 93.75 177 GLU A N 1
ATOM 1388 C CA . GLU A 1 177 ? 7.519 -5.572 -9.231 1.00 93.75 177 GLU A CA 1
ATOM 1389 C C . GLU A 1 177 ? 8.572 -6.509 -9.819 1.00 93.75 177 GLU A C 1
ATOM 1391 O O . GLU A 1 177 ? 9.516 -6.036 -10.448 1.00 93.75 177 GLU A O 1
ATOM 1396 N N . LYS A 1 178 ? 8.406 -7.833 -9.674 1.00 92.19 178 LYS A N 1
ATOM 1397 C CA . LYS A 1 178 ? 9.351 -8.815 -10.222 1.00 92.19 178 LYS A CA 1
ATOM 1398 C C . LYS A 1 178 ? 9.531 -8.681 -11.734 1.00 92.19 178 LYS A C 1
ATOM 1400 O O . LYS A 1 178 ? 10.592 -9.023 -12.251 1.00 92.19 178 LYS A O 1
ATOM 1405 N N . LYS A 1 179 ? 8.529 -8.159 -12.443 1.00 90.31 179 LYS A N 1
ATOM 1406 C CA . LYS A 1 179 ? 8.531 -8.020 -13.907 1.00 90.31 179 LYS A CA 1
ATOM 1407 C C . LYS A 1 179 ? 9.160 -6.723 -14.399 1.00 90.31 179 LYS A C 1
ATOM 1409 O O . LYS A 1 179 ? 9.266 -6.533 -15.608 1.00 90.31 179 LYS A O 1
ATOM 1414 N N . TYR A 1 180 ? 9.572 -5.843 -13.490 1.00 87.50 180 TYR A N 1
ATOM 1415 C CA . TYR A 1 180 ? 10.091 -4.523 -13.822 1.00 87.50 180 TYR A CA 1
ATOM 1416 C C . TYR A 1 180 ? 11.523 -4.372 -13.318 1.00 87.50 180 TYR A C 1
ATOM 1418 O O . TYR A 1 180 ? 11.895 -4.872 -12.259 1.00 87.50 180 TYR A O 1
ATOM 1426 N N . GLU A 1 181 ? 12.334 -3.640 -14.069 1.00 78.06 181 GLU A N 1
ATOM 1427 C CA . GLU A 1 181 ? 13.665 -3.195 -13.655 1.00 78.06 181 GLU A CA 1
ATOM 1428 C C . GLU A 1 181 ? 13.668 -1.688 -13.410 1.00 78.06 181 GLU A C 1
ATOM 1430 O O . GLU A 1 181 ? 14.461 -0.907 -13.940 1.00 78.06 181 GLU A O 1
ATOM 1435 N N . PHE A 1 182 ? 12.761 -1.256 -12.544 1.00 68.25 182 PHE A N 1
ATOM 1436 C CA . PHE A 1 182 ? 12.859 0.078 -11.985 1.00 68.25 182 PHE A CA 1
ATOM 1437 C C . PHE A 1 182 ? 14.001 0.082 -10.956 1.00 68.25 182 PHE A C 1
ATOM 1439 O O . PHE A 1 182 ? 13.824 -0.437 -9.854 1.00 68.25 182 PHE A O 1
ATOM 1446 N N . PHE A 1 183 ? 15.163 0.622 -11.347 1.00 65.56 183 PHE A N 1
ATOM 1447 C CA . PHE A 1 183 ? 16.417 0.676 -10.572 1.00 65.56 183 PHE A CA 1
ATOM 1448 C C . PHE A 1 183 ? 17.019 -0.707 -10.244 1.00 65.56 183 PHE A C 1
ATOM 1450 O O . PHE A 1 183 ? 16.778 -1.259 -9.172 1.00 65.56 183 PHE A O 1
ATOM 1457 N N . PRO A 1 184 ? 17.810 -1.295 -11.161 1.00 64.38 184 PRO A N 1
ATOM 1458 C CA . PRO A 1 184 ? 18.372 -2.630 -10.974 1.00 64.38 184 PRO A CA 1
ATOM 1459 C C . PRO A 1 184 ? 19.359 -2.683 -9.798 1.00 64.38 184 PRO A C 1
ATOM 1461 O O . PRO A 1 184 ? 20.197 -1.797 -9.638 1.00 64.38 184 PRO A O 1
ATOM 1464 N N . GLY A 1 185 ? 19.285 -3.763 -9.014 1.00 64.12 185 GLY A N 1
ATOM 1465 C CA . GLY A 1 185 ? 20.212 -4.052 -7.915 1.00 64.12 185 GLY A CA 1
ATOM 1466 C C . GLY A 1 185 ? 19.799 -3.522 -6.540 1.00 64.12 185 GLY A C 1
ATOM 1467 O O . GLY A 1 185 ? 20.509 -3.800 -5.577 1.00 64.12 185 GLY A O 1
ATOM 1468 N N . SER A 1 186 ? 18.677 -2.803 -6.414 1.00 78.19 186 SER A N 1
ATOM 1469 C CA . SER A 1 186 ? 18.115 -2.470 -5.102 1.00 78.19 186 SER A CA 1
ATOM 1470 C C . SER A 1 186 ? 17.127 -3.533 -4.629 1.00 78.19 186 SER A C 1
ATOM 1472 O O . SER A 1 186 ? 16.227 -3.953 -5.360 1.00 78.19 186 SER A O 1
ATOM 1474 N N . PHE A 1 187 ? 17.315 -3.983 -3.390 1.00 89.00 187 PHE A N 1
ATOM 1475 C CA . PHE A 1 187 ? 16.396 -4.908 -2.740 1.00 89.00 187 PHE A CA 1
ATOM 1476 C C . PHE A 1 187 ? 15.198 -4.169 -2.146 1.00 89.00 187 PHE A C 1
ATOM 1478 O O . PHE A 1 187 ? 15.261 -2.966 -1.874 1.00 89.00 187 PHE A O 1
ATOM 1485 N N . PHE A 1 188 ? 14.110 -4.908 -1.938 1.00 92.44 188 PHE A N 1
ATOM 1486 C CA . PHE A 1 188 ? 12.978 -4.421 -1.165 1.00 92.44 188 PHE A CA 1
ATOM 1487 C C . PHE A 1 188 ? 13.166 -4.728 0.319 1.00 92.44 188 PHE A C 1
ATOM 1489 O O . PHE A 1 188 ? 13.440 -5.866 0.684 1.00 92.44 188 PHE A O 1
ATOM 1496 N N . ASP A 1 189 ? 12.907 -3.747 1.170 1.00 93.88 189 ASP A N 1
ATOM 1497 C CA . ASP A 1 189 ? 12.640 -3.948 2.588 1.00 93.88 189 ASP A CA 1
ATOM 1498 C C . ASP A 1 189 ? 11.126 -3.955 2.792 1.00 93.88 189 ASP A C 1
ATOM 1500 O O . ASP A 1 189 ? 10.438 -3.038 2.335 1.00 93.88 189 ASP A O 1
ATOM 1504 N N . ALA A 1 190 ? 10.585 -4.971 3.459 1.00 95.31 190 ALA A N 1
ATOM 1505 C CA . ALA A 1 190 ? 9.162 -5.046 3.763 1.00 95.31 190 ALA A CA 1
ATOM 1506 C C . ALA A 1 190 ? 8.867 -4.892 5.247 1.00 95.31 190 ALA A C 1
ATOM 1508 O O . ALA A 1 190 ? 9.579 -5.399 6.106 1.00 95.31 190 ALA A O 1
ATOM 1509 N N . GLU A 1 191 ? 7.749 -4.245 5.534 1.00 95.25 191 GLU A N 1
ATOM 1510 C CA . GLU A 1 191 ? 7.141 -4.156 6.854 1.00 95.25 191 GLU A CA 1
ATOM 1511 C C . GLU A 1 191 ? 5.770 -4.827 6.757 1.00 95.25 191 GLU A C 1
ATOM 1513 O O . GLU A 1 191 ? 4.955 -4.470 5.905 1.00 95.25 191 GLU A O 1
ATOM 1518 N N . MET A 1 192 ? 5.532 -5.850 7.573 1.00 95.81 192 MET A N 1
ATOM 1519 C CA . MET A 1 192 ? 4.371 -6.731 7.457 1.00 95.81 192 MET A CA 1
ATOM 1520 C C . MET A 1 192 ? 3.450 -6.598 8.667 1.00 95.81 192 MET A C 1
ATOM 1522 O O . MET A 1 192 ? 3.895 -6.529 9.815 1.00 95.81 192 MET A O 1
ATOM 1526 N N . THR A 1 193 ? 2.149 -6.615 8.387 1.00 93.94 193 THR A N 1
ATOM 1527 C CA . THR A 1 193 ? 1.072 -6.708 9.382 1.00 93.94 193 THR A CA 1
ATOM 1528 C C . THR A 1 193 ? 0.744 -8.169 9.671 1.00 93.94 193 THR A C 1
ATOM 1530 O O . THR A 1 193 ? 1.170 -9.053 8.939 1.00 93.94 193 THR A O 1
ATOM 1533 N N . ASP A 1 194 ? -0.072 -8.464 10.675 1.00 90.25 194 ASP A N 1
ATOM 1534 C CA . ASP A 1 194 ? -0.644 -9.807 10.871 1.00 90.25 194 ASP A CA 1
ATOM 1535 C C . ASP A 1 194 ? -1.912 -10.059 10.033 1.00 90.25 194 ASP A C 1
ATOM 1537 O O . ASP A 1 194 ? -2.576 -11.087 10.178 1.00 90.25 194 ASP A O 1
ATOM 1541 N N . VAL A 1 195 ? -2.278 -9.124 9.153 1.00 93.81 195 VAL A N 1
ATOM 1542 C CA . VAL A 1 195 ? -3.516 -9.199 8.382 1.00 93.81 195 VAL A CA 1
ATOM 1543 C C . VAL A 1 195 ? -3.381 -10.180 7.232 1.00 93.81 195 VAL A C 1
ATOM 1545 O O . VAL A 1 195 ? -2.519 -10.025 6.372 1.00 93.81 195 VAL A O 1
ATOM 1548 N N . ILE A 1 196 ? -4.308 -11.137 7.176 1.00 95.50 196 ILE A N 1
ATOM 1549 C CA . ILE A 1 196 ? -4.421 -12.095 6.078 1.00 95.50 196 ILE A CA 1
ATOM 1550 C C . ILE A 1 196 ? -5.526 -11.678 5.099 1.00 95.50 196 ILE A C 1
ATOM 1552 O O . ILE A 1 196 ? -6.687 -11.456 5.481 1.00 95.50 196 ILE A O 1
ATOM 1556 N N . LEU A 1 197 ? -5.165 -11.612 3.821 1.00 96.94 197 LEU A N 1
ATOM 1557 C CA . LEU A 1 197 ? -6.056 -11.390 2.688 1.00 96.94 197 LEU A CA 1
ATOM 1558 C C . LEU A 1 197 ? -6.088 -12.628 1.791 1.00 96.94 197 LEU A C 1
ATOM 1560 O O . LEU A 1 197 ? -5.075 -13.299 1.599 1.00 96.94 197 LEU A O 1
ATOM 1564 N N . SER A 1 198 ? -7.263 -12.918 1.243 1.00 97.62 198 SER A N 1
ATOM 1565 C CA . SER A 1 198 ? -7.424 -13.905 0.175 1.00 97.62 198 SER A CA 1
ATOM 1566 C C . SER A 1 198 ? -7.007 -13.328 -1.180 1.00 97.62 198 SER A C 1
ATOM 1568 O O . SER A 1 198 ? -7.033 -12.110 -1.377 1.00 97.62 198 SER A O 1
ATOM 1570 N N . GLY A 1 199 ? -6.678 -14.184 -2.146 1.00 97.94 199 GLY A N 1
ATOM 1571 C CA . GLY A 1 199 ? -6.341 -13.769 -3.506 1.00 97.94 199 GLY A CA 1
ATOM 1572 C C . GLY A 1 199 ? -7.454 -12.942 -4.151 1.00 97.94 199 GLY A C 1
ATOM 1573 O O . GLY A 1 199 ? -7.171 -11.926 -4.782 1.00 97.94 199 GLY A O 1
ATOM 1574 N N . ALA A 1 200 ? -8.721 -13.284 -3.900 1.00 98.06 200 ALA A N 1
ATOM 1575 C CA . ALA A 1 200 ? -9.865 -12.499 -4.367 1.00 98.06 200 ALA A CA 1
ATOM 1576 C C . ALA A 1 200 ? -9.868 -11.064 -3.806 1.00 98.06 200 ALA A C 1
ATOM 1578 O O . ALA A 1 200 ? -10.167 -10.102 -4.517 1.00 98.06 200 ALA A O 1
ATOM 1579 N N . GLU A 1 201 ? -9.523 -10.898 -2.530 1.00 97.69 201 GLU A N 1
ATOM 1580 C CA . GLU A 1 201 ? -9.451 -9.583 -1.889 1.00 97.69 201 GLU A CA 1
ATOM 1581 C C . GLU A 1 201 ? -8.257 -8.766 -2.375 1.00 97.69 201 GLU A C 1
ATOM 1583 O O . GLU A 1 201 ? -8.403 -7.562 -2.575 1.00 97.69 201 GLU A O 1
ATOM 1588 N N . ILE A 1 202 ? -7.115 -9.413 -2.620 1.00 98.25 202 ILE A N 1
ATOM 1589 C CA . ILE A 1 202 ? -5.931 -8.771 -3.202 1.00 98.25 202 ILE A CA 1
ATOM 1590 C C . ILE A 1 202 ? -6.248 -8.285 -4.616 1.00 98.25 202 ILE A C 1
ATOM 1592 O O . ILE A 1 202 ? -6.034 -7.111 -4.908 1.00 98.25 202 ILE A O 1
ATOM 1596 N N . LYS A 1 203 ? -6.835 -9.138 -5.468 1.00 98.19 203 LYS A N 1
ATOM 1597 C CA . LYS A 1 203 ? -7.275 -8.766 -6.824 1.00 98.19 203 LYS A CA 1
ATOM 1598 C C . LYS A 1 203 ? -8.205 -7.561 -6.796 1.00 98.19 203 LYS A C 1
ATOM 1600 O O . LYS A 1 203 ? -8.004 -6.608 -7.543 1.00 98.19 203 LYS A O 1
ATOM 1605 N N . LYS A 1 204 ? -9.198 -7.578 -5.903 1.00 97.56 204 LYS A N 1
ATOM 1606 C CA . LYS A 1 204 ? -10.136 -6.464 -5.739 1.00 97.56 204 LYS A CA 1
ATOM 1607 C C . LYS A 1 204 ? -9.426 -5.179 -5.307 1.00 97.56 204 LYS A C 1
ATOM 1609 O O . LYS A 1 204 ? -9.650 -4.139 -5.908 1.00 97.56 204 LYS A O 1
ATOM 1614 N N . LEU A 1 205 ? -8.581 -5.245 -4.281 1.00 96.88 205 LEU A N 1
ATOM 1615 C CA . LEU A 1 205 ? -7.841 -4.094 -3.759 1.00 96.88 205 LEU A CA 1
ATOM 1616 C C . LEU A 1 205 ? -6.932 -3.483 -4.830 1.00 96.88 205 LEU A C 1
ATOM 1618 O O . LEU A 1 205 ? -6.920 -2.267 -5.004 1.00 96.88 205 LEU A O 1
ATOM 1622 N N . VAL A 1 206 ? -6.192 -4.321 -5.556 1.00 97.25 206 VAL A N 1
ATOM 1623 C CA . VAL A 1 206 ? -5.287 -3.868 -6.614 1.00 97.25 206 VAL A CA 1
ATOM 1624 C C . VAL A 1 206 ? -6.067 -3.279 -7.787 1.00 97.25 206 VAL A C 1
ATOM 1626 O O . VAL A 1 206 ? -5.676 -2.232 -8.291 1.00 97.25 206 VAL A O 1
ATOM 1629 N N . LYS A 1 207 ? -7.194 -3.884 -8.176 1.00 96.94 207 LYS A N 1
ATOM 1630 C CA . LYS A 1 207 ? -8.081 -3.328 -9.203 1.00 96.94 207 LYS A CA 1
ATOM 1631 C C . LYS A 1 207 ? -8.653 -1.965 -8.800 1.00 96.94 207 LYS A C 1
ATOM 1633 O O . LYS A 1 207 ? -8.652 -1.047 -9.609 1.00 96.94 207 LYS A O 1
ATOM 1638 N N . ASP A 1 208 ? -9.093 -1.809 -7.554 1.00 96.25 208 ASP A N 1
ATOM 1639 C CA . ASP A 1 208 ? -9.552 -0.512 -7.048 1.00 96.25 208 ASP A CA 1
ATOM 1640 C C . ASP A 1 208 ? -8.420 0.537 -7.137 1.00 96.25 208 ASP A C 1
ATOM 1642 O O . ASP A 1 208 ? -8.654 1.673 -7.539 1.00 96.25 208 ASP A O 1
ATOM 1646 N N . ALA A 1 209 ? -7.177 0.172 -6.794 1.00 95.69 209 ALA A N 1
ATOM 1647 C CA . ALA A 1 209 ? -6.025 1.073 -6.906 1.00 95.69 209 ALA A CA 1
ATOM 1648 C C . ALA A 1 209 ? -5.645 1.396 -8.363 1.00 95.69 209 ALA A C 1
ATOM 1650 O O . ALA A 1 209 ? -5.267 2.530 -8.659 1.00 95.69 209 ALA A O 1
ATOM 1651 N N . GLU A 1 210 ? -5.767 0.430 -9.271 1.00 94.88 210 GLU A N 1
ATOM 1652 C CA . GLU A 1 210 ? -5.614 0.634 -10.713 1.00 94.88 210 GLU A CA 1
ATOM 1653 C C . GLU A 1 210 ? -6.572 1.724 -11.207 1.00 94.88 210 GLU A C 1
ATOM 1655 O O . GLU A 1 210 ? -6.156 2.750 -11.750 1.00 94.88 210 GLU A O 1
ATOM 1660 N N . GLU A 1 211 ? -7.864 1.532 -10.944 1.00 95.00 211 GLU A N 1
ATOM 1661 C CA . GLU A 1 211 ? -8.928 2.397 -11.445 1.00 95.00 211 GLU A CA 1
ATOM 1662 C C . GLU A 1 211 ? -8.878 3.794 -10.818 1.00 95.00 211 GLU A C 1
ATOM 1664 O O . GLU A 1 211 ? -9.052 4.786 -11.526 1.00 95.00 211 GLU A O 1
ATOM 1669 N N . ASP A 1 212 ? -8.612 3.898 -9.515 1.00 94.88 212 ASP A N 1
ATOM 1670 C CA . ASP A 1 212 ? -8.725 5.167 -8.796 1.00 94.88 212 ASP A CA 1
ATOM 1671 C C . ASP A 1 212 ? -7.410 5.951 -8.719 1.00 94.88 212 ASP A C 1
ATOM 1673 O O . ASP A 1 212 ? -7.459 7.175 -8.590 1.00 94.88 212 ASP A O 1
ATOM 1677 N N . ILE A 1 213 ? -6.244 5.293 -8.779 1.00 93.50 213 ILE A N 1
ATOM 1678 C CA . ILE A 1 213 ? -4.929 5.947 -8.635 1.00 93.50 213 ILE A CA 1
ATOM 1679 C C . ILE A 1 213 ? -4.133 5.933 -9.933 1.00 93.50 213 ILE A C 1
ATOM 1681 O O . ILE A 1 213 ? -3.597 6.974 -10.320 1.00 93.50 213 ILE A O 1
ATOM 1685 N N . CYS A 1 214 ? -4.045 4.789 -10.609 1.00 89.88 214 CYS A N 1
ATOM 1686 C CA . CYS A 1 214 ? -3.213 4.662 -11.806 1.00 89.88 214 CYS A CA 1
ATOM 1687 C C . CYS A 1 214 ? -3.814 5.384 -13.021 1.00 89.88 214 CYS A C 1
ATOM 1689 O O . CYS A 1 214 ? -3.062 5.888 -13.852 1.00 89.88 214 CYS A O 1
ATOM 1691 N N . SER A 1 215 ? -5.140 5.563 -13.049 1.00 87.31 215 SER A N 1
ATOM 1692 C CA . SER A 1 215 ? -5.833 6.419 -14.026 1.00 87.31 215 SER A CA 1
ATOM 1693 C C . SER A 1 215 ? -5.525 7.917 -13.884 1.00 87.31 215 SER A C 1
ATOM 1695 O O . SER A 1 215 ? -5.766 8.703 -14.804 1.00 87.31 215 SER A O 1
ATOM 1697 N N . GLN A 1 216 ? -4.994 8.341 -12.733 1.00 86.06 216 GLN A N 1
ATOM 1698 C CA . GLN A 1 216 ? -4.548 9.712 -12.523 1.00 86.06 216 GLN A CA 1
ATOM 1699 C C . GLN A 1 216 ? -3.150 9.895 -13.103 1.00 86.06 216 GLN A C 1
ATOM 1701 O O . GLN A 1 216 ? -2.314 9.002 -13.013 1.00 86.06 216 GLN A O 1
ATOM 1706 N N . ARG A 1 217 ? -2.842 11.087 -13.617 1.00 81.75 217 ARG A N 1
ATOM 1707 C CA . ARG A 1 217 ? -1.502 11.387 -14.133 1.00 81.75 217 ARG A CA 1
ATOM 1708 C C . ARG A 1 217 ? -0.455 11.178 -13.034 1.00 81.75 217 ARG A C 1
ATOM 1710 O O . ARG A 1 217 ? -0.559 11.798 -11.978 1.00 81.75 217 ARG A O 1
ATOM 1717 N N . TYR A 1 218 ? 0.548 10.337 -13.293 1.00 81.00 218 TYR A N 1
ATOM 1718 C CA . TYR A 1 218 ? 1.670 10.194 -12.368 1.00 81.00 218 TYR A CA 1
ATOM 1719 C C . TYR A 1 218 ? 2.447 11.509 -12.271 1.00 81.00 218 TYR A C 1
ATOM 1721 O O . TYR A 1 218 ? 2.902 12.051 -13.285 1.00 81.00 218 TYR A O 1
ATOM 1729 N N . ASP A 1 219 ? 2.659 11.975 -11.047 1.00 76.00 219 ASP A N 1
ATOM 1730 C CA . ASP A 1 219 ? 3.696 12.942 -10.725 1.00 76.00 219 ASP A CA 1
ATOM 1731 C C . ASP A 1 219 ? 4.146 12.776 -9.267 1.00 76.00 219 ASP A C 1
ATOM 1733 O O . ASP A 1 219 ? 3.419 12.263 -8.417 1.00 76.00 219 ASP A O 1
ATOM 1737 N N . VAL A 1 220 ? 5.379 13.199 -8.985 1.00 69.00 220 VAL A N 1
ATOM 1738 C CA . VAL A 1 220 ? 6.056 12.944 -7.704 1.00 69.00 220 VAL A CA 1
ATOM 1739 C C . VAL A 1 220 ? 5.323 13.570 -6.506 1.00 69.00 220 VAL A C 1
ATOM 1741 O O . VAL A 1 220 ? 5.498 13.091 -5.388 1.00 69.00 220 VAL A O 1
ATOM 1744 N N . VAL A 1 221 ? 4.490 14.593 -6.733 1.00 66.69 221 VAL A N 1
ATOM 1745 C CA . VAL A 1 221 ? 3.859 15.427 -5.697 1.00 66.69 221 VAL A CA 1
ATOM 1746 C C . VAL A 1 221 ? 2.391 15.051 -5.450 1.00 66.69 221 VAL A C 1
ATOM 1748 O O . VAL A 1 221 ? 1.952 15.000 -4.300 1.00 66.69 221 VAL A O 1
ATOM 1751 N N . HIS A 1 222 ? 1.620 14.792 -6.508 1.00 70.56 222 HIS A N 1
ATOM 1752 C CA . HIS A 1 222 ? 0.172 14.588 -6.439 1.00 70.56 222 HIS A CA 1
ATOM 1753 C C . HIS A 1 222 ? -0.232 13.118 -6.549 1.00 70.56 222 HIS A C 1
ATOM 1755 O O . HIS A 1 222 ? -1.262 12.732 -6.009 1.00 70.56 222 HIS A O 1
ATOM 1761 N N . SER A 1 223 ? 0.508 12.270 -7.270 1.00 75.19 223 SER A N 1
ATOM 1762 C CA . SER A 1 223 ? 0.114 10.868 -7.462 1.00 75.19 223 SER A CA 1
ATOM 1763 C C . SER A 1 223 ? 1.316 10.012 -7.844 1.00 75.19 223 SER A C 1
ATOM 1765 O O . SER A 1 223 ? 1.689 9.909 -9.011 1.00 75.19 223 SER A O 1
ATOM 1767 N N . ASN A 1 224 ? 1.926 9.391 -6.838 1.00 83.31 224 ASN A N 1
ATOM 1768 C CA . ASN A 1 224 ? 3.160 8.618 -6.961 1.00 83.31 224 ASN A CA 1
ATOM 1769 C C . ASN A 1 224 ? 2.964 7.153 -6.516 1.00 83.31 224 ASN A C 1
ATOM 1771 O O . ASN A 1 224 ? 1.838 6.696 -6.299 1.00 83.31 224 ASN A O 1
ATOM 1775 N N . CYS A 1 225 ? 4.053 6.394 -6.384 1.00 89.06 225 CYS A N 1
ATOM 1776 C CA . CYS A 1 225 ? 4.011 4.999 -5.936 1.00 89.06 225 CYS A CA 1
ATOM 1777 C C . CYS A 1 225 ? 3.433 4.834 -4.517 1.00 89.06 225 CYS A C 1
ATOM 1779 O O . CYS A 1 225 ? 2.600 3.954 -4.300 1.00 89.06 225 CYS A O 1
ATOM 1781 N N . TYR A 1 226 ? 3.744 5.741 -3.583 1.00 91.69 226 TYR A N 1
ATOM 1782 C CA . TYR A 1 226 ? 3.136 5.747 -2.247 1.00 91.69 226 TYR A CA 1
ATOM 1783 C C . TYR A 1 226 ? 1.628 5.990 -2.289 1.00 91.69 226 TYR A C 1
ATOM 1785 O O . TYR A 1 226 ? 0.904 5.441 -1.465 1.00 91.69 226 TYR A O 1
ATOM 1793 N N . SER A 1 227 ? 1.127 6.762 -3.258 1.00 92.25 227 SER A N 1
ATOM 1794 C CA . SER A 1 227 ? -0.319 6.991 -3.401 1.00 92.25 227 SER A CA 1
ATOM 1795 C C . SER A 1 227 ? -1.065 5.668 -3.600 1.00 92.25 227 SER A C 1
ATOM 1797 O O . SER A 1 227 ? -2.050 5.406 -2.914 1.00 92.25 227 SER A O 1
ATOM 1799 N N . ALA A 1 228 ? -0.547 4.780 -4.454 1.00 93.88 228 ALA A N 1
ATOM 1800 C CA . ALA A 1 228 ? -1.130 3.454 -4.651 1.00 93.88 228 ALA A CA 1
ATOM 1801 C C . ALA A 1 228 ? -1.073 2.595 -3.375 1.00 93.88 228 ALA A C 1
ATOM 1803 O O . ALA A 1 228 ? -2.045 1.915 -3.047 1.00 93.88 228 ALA A O 1
ATOM 1804 N N . VAL A 1 229 ? 0.026 2.675 -2.618 1.00 95.56 229 VAL A N 1
ATOM 1805 C CA . VAL A 1 229 ? 0.173 1.976 -1.333 1.00 95.56 229 VAL A CA 1
ATOM 1806 C C . VAL A 1 229 ? -0.842 2.474 -0.308 1.00 95.56 229 VAL A C 1
ATOM 1808 O O . VAL A 1 229 ? -1.571 1.666 0.264 1.00 95.56 229 VAL A O 1
ATOM 1811 N N . PHE A 1 230 ? -0.949 3.788 -0.101 1.00 95.38 230 PHE A N 1
ATOM 1812 C CA . PHE A 1 230 ? -1.908 4.357 0.846 1.00 95.38 230 PHE A CA 1
ATOM 1813 C C . PHE A 1 230 ? -3.341 3.982 0.485 1.00 95.38 230 PHE A C 1
ATOM 1815 O O . PHE A 1 230 ? -4.097 3.582 1.367 1.00 95.38 230 PHE A O 1
ATOM 1822 N N . TYR A 1 231 ? -3.700 4.052 -0.799 1.00 96.19 231 TYR A N 1
ATOM 1823 C CA . TYR A 1 231 ? -5.023 3.640 -1.259 1.00 96.19 231 TYR A CA 1
ATOM 1824 C C . TYR A 1 231 ? -5.279 2.147 -1.041 1.00 96.19 231 TYR A C 1
ATOM 1826 O O . TYR A 1 231 ? -6.345 1.749 -0.577 1.00 96.19 231 TYR A O 1
ATOM 1834 N N . GLY A 1 232 ? -4.293 1.300 -1.336 1.00 97.25 232 GLY A N 1
ATOM 1835 C CA . GLY A 1 232 ? -4.398 -0.131 -1.086 1.00 97.25 232 GLY A CA 1
ATOM 1836 C C . GLY A 1 232 ? -4.627 -0.439 0.394 1.00 97.25 232 GLY A C 1
ATOM 1837 O O . GLY A 1 232 ? -5.542 -1.183 0.746 1.00 97.25 232 GLY A O 1
ATOM 1838 N N . LEU A 1 233 ? -3.857 0.184 1.286 1.00 97.31 233 LEU A N 1
ATOM 1839 C CA . LEU A 1 233 ? -3.981 -0.031 2.729 1.00 97.31 233 LEU A CA 1
ATOM 1840 C C . LEU A 1 233 ? -5.318 0.485 3.291 1.00 97.31 233 LEU A C 1
ATOM 1842 O O . LEU A 1 233 ? -5.930 -0.186 4.124 1.00 97.31 233 LEU A O 1
ATOM 1846 N N . THR A 1 234 ? -5.838 1.623 2.818 1.00 96.62 234 THR A N 1
ATOM 1847 C CA . THR A 1 234 ? -7.173 2.099 3.232 1.00 96.62 234 THR A CA 1
ATOM 1848 C C . THR A 1 234 ? -8.283 1.161 2.748 1.00 96.62 234 THR A C 1
ATOM 1850 O O . THR A 1 234 ? -9.237 0.901 3.485 1.00 96.62 234 THR A O 1
ATOM 1853 N N . LYS A 1 235 ? -8.151 0.578 1.552 1.00 97.38 235 LYS A N 1
ATOM 1854 C CA . LYS A 1 235 ? -9.070 -0.458 1.055 1.00 97.38 235 LYS A CA 1
ATOM 1855 C C . LYS A 1 235 ? -8.969 -1.754 1.851 1.00 97.38 235 LYS A C 1
ATOM 1857 O O . LYS A 1 235 ? -9.995 -2.384 2.110 1.00 97.38 235 LYS A O 1
ATOM 1862 N N . ALA A 1 236 ? -7.776 -2.129 2.311 1.00 96.94 236 ALA A N 1
ATOM 1863 C CA . ALA A 1 236 ? -7.620 -3.240 3.244 1.00 96.94 236 ALA A CA 1
ATOM 1864 C C . ALA A 1 236 ? -8.384 -2.975 4.553 1.00 96.94 236 ALA A C 1
ATOM 1866 O O . ALA A 1 236 ? -9.123 -3.849 5.003 1.00 96.94 236 ALA A O 1
ATOM 1867 N N . VAL A 1 237 ? -8.317 -1.759 5.113 1.00 95.44 237 VAL A N 1
ATOM 1868 C CA . VAL A 1 237 ? -9.147 -1.372 6.273 1.00 95.44 237 VAL A CA 1
ATOM 1869 C C . VAL A 1 237 ? -10.637 -1.549 5.980 1.00 95.44 237 VAL A C 1
ATOM 1871 O O . VAL A 1 237 ? -11.365 -2.095 6.811 1.00 95.44 237 VAL A O 1
ATOM 1874 N N . ASP A 1 238 ? -11.108 -1.139 4.801 1.00 95.31 238 ASP A N 1
ATOM 1875 C CA . ASP A 1 238 ? -12.510 -1.312 4.416 1.00 95.31 238 ASP A CA 1
ATOM 1876 C C . ASP A 1 238 ? -12.934 -2.786 4.385 1.00 95.31 238 ASP A C 1
ATOM 1878 O O . ASP A 1 238 ? -14.006 -3.121 4.901 1.00 95.31 238 ASP A O 1
ATOM 1882 N N . LEU A 1 239 ? -12.092 -3.657 3.825 1.00 94.56 239 LEU A N 1
ATOM 1883 C CA . LEU A 1 239 ? -12.326 -5.100 3.768 1.00 94.56 239 LEU A CA 1
ATOM 1884 C C . LEU A 1 239 ? -12.357 -5.718 5.169 1.00 94.56 239 LEU A C 1
ATOM 1886 O O . LEU A 1 239 ? -13.322 -6.401 5.515 1.00 94.56 239 LEU A O 1
ATOM 1890 N N . ILE A 1 240 ? -11.353 -5.432 6.000 1.00 93.94 240 ILE A N 1
ATOM 1891 C CA . ILE A 1 240 ? -11.255 -5.977 7.359 1.00 93.94 240 ILE A CA 1
ATOM 1892 C C . ILE A 1 240 ? -12.407 -5.485 8.239 1.00 93.94 240 ILE A C 1
ATOM 1894 O O . ILE A 1 240 ? -13.067 -6.288 8.896 1.00 93.94 240 ILE A O 1
ATOM 1898 N N . ALA A 1 241 ? -12.745 -4.197 8.200 1.00 91.44 241 ALA A N 1
ATOM 1899 C CA . ALA A 1 241 ? -13.875 -3.674 8.966 1.00 91.44 241 ALA A CA 1
ATOM 1900 C C . ALA A 1 241 ? -15.215 -4.306 8.540 1.00 91.44 241 ALA A C 1
ATOM 1902 O O . ALA A 1 241 ? -16.084 -4.554 9.379 1.00 91.44 241 ALA A O 1
ATOM 1903 N N . ALA A 1 242 ? -15.387 -4.609 7.248 1.00 90.56 242 ALA A N 1
ATOM 1904 C CA . ALA A 1 242 ? -16.573 -5.309 6.759 1.00 90.56 242 ALA A CA 1
ATOM 1905 C C . ALA A 1 242 ? -16.652 -6.767 7.253 1.00 90.56 242 ALA A C 1
ATOM 1907 O O . ALA A 1 242 ? -17.760 -7.285 7.417 1.00 90.56 242 ALA A O 1
ATOM 1908 N N . ARG A 1 243 ? -15.512 -7.426 7.513 1.00 86.44 243 ARG A N 1
ATOM 1909 C CA . ARG A 1 243 ? -15.460 -8.747 8.166 1.00 86.44 243 ARG A CA 1
ATOM 1910 C C . ARG A 1 243 ? -15.865 -8.655 9.642 1.00 86.44 243 ARG A C 1
ATOM 1912 O O . ARG A 1 243 ? -16.697 -9.448 10.082 1.00 86.44 243 ARG A O 1
ATOM 1919 N N . ALA A 1 244 ? -15.364 -7.649 10.368 1.00 81.12 244 ALA A N 1
ATOM 1920 C CA . ALA A 1 244 ? -15.693 -7.415 11.781 1.00 81.12 244 ALA A CA 1
ATOM 1921 C C . ALA A 1 244 ? -17.209 -7.308 12.017 1.00 81.12 244 ALA A C 1
ATOM 1923 O O . ALA A 1 244 ? -17.771 -7.962 12.895 1.00 81.12 244 ALA A O 1
ATOM 1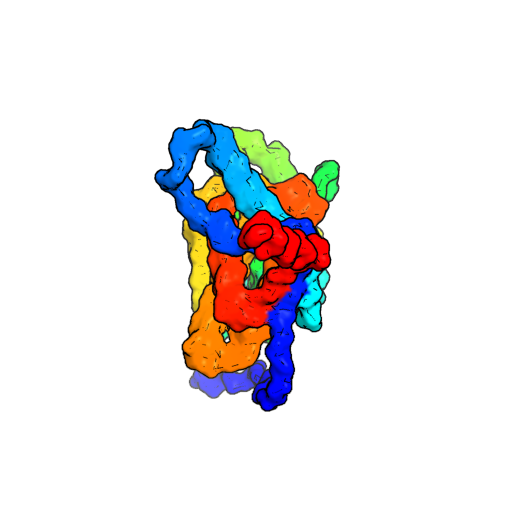924 N N . GLY A 1 245 ? -17.895 -6.531 11.169 1.00 73.75 245 GLY A N 1
ATOM 1925 C CA . GLY A 1 245 ? -19.345 -6.325 11.255 1.00 73.75 245 GLY A CA 1
ATOM 1926 C C . GLY A 1 245 ? -20.186 -7.588 11.026 1.00 73.75 245 GLY A C 1
ATOM 1927 O O . GLY A 1 245 ? -21.374 -7.589 11.333 1.00 73.75 245 GLY A O 1
ATOM 1928 N N . LYS A 1 246 ? -19.586 -8.672 10.515 1.00 78.06 246 LYS A N 1
ATOM 1929 C CA . LYS A 1 246 ? -20.240 -9.971 10.285 1.00 78.06 246 LYS A CA 1
ATOM 1930 C C . LYS A 1 246 ? -20.005 -10.981 11.418 1.00 78.06 246 LYS A C 1
ATOM 1932 O O . LYS A 1 246 ? -20.282 -12.163 11.236 1.00 78.06 246 LYS A O 1
ATOM 1937 N N . GLY A 1 247 ? -19.510 -10.539 12.576 1.00 64.44 247 GLY A N 1
ATOM 1938 C CA . GLY A 1 247 ? -19.338 -11.388 13.761 1.00 64.44 247 GLY A CA 1
ATOM 1939 C C . GLY A 1 247 ? -17.986 -12.101 13.854 1.00 64.44 247 GLY A C 1
ATOM 1940 O O . GLY A 1 247 ? -17.820 -12.972 14.705 1.00 64.44 247 GLY A O 1
ATOM 1941 N N . GLN A 1 248 ? -17.004 -11.738 13.022 1.00 57.81 248 GLN A N 1
ATOM 1942 C CA . GLN A 1 248 ? -15.613 -12.146 13.229 1.00 57.81 248 GLN A CA 1
ATOM 1943 C C . GLN A 1 248 ? -14.989 -11.203 14.268 1.00 57.81 248 GLN A C 1
ATOM 1945 O O . GLN A 1 248 ? -14.748 -10.035 13.977 1.00 57.81 248 GLN A O 1
ATOM 1950 N N . GLY A 1 249 ? -14.841 -11.705 15.500 1.00 55.91 249 GLY A N 1
ATOM 1951 C CA . GLY A 1 249 ? -14.499 -10.949 16.710 1.00 55.91 249 GLY A CA 1
ATOM 1952 C C . GLY A 1 249 ? -13.119 -10.273 16.739 1.00 55.91 249 GLY A C 1
ATOM 1953 O O . GLY A 1 249 ? -12.501 -10.002 15.715 1.00 55.91 249 GLY A O 1
ATOM 1954 N N . GLN A 1 250 ? -12.655 -9.994 17.960 1.00 56.97 250 GLN A N 1
ATOM 1955 C CA . GLN A 1 250 ? -11.519 -9.147 18.367 1.00 56.97 250 GLN A CA 1
ATOM 1956 C C . GLN A 1 250 ? -10.256 -9.162 17.477 1.00 56.97 250 GLN A C 1
ATOM 1958 O O . GLN A 1 250 ? -9.634 -8.113 17.307 1.00 56.97 250 GLN A O 1
ATOM 1963 N N . GLY A 1 251 ? -9.922 -10.282 16.824 1.00 65.56 251 GLY A N 1
ATOM 1964 C CA . GLY A 1 251 ? -8.833 -10.348 15.836 1.00 65.56 251 GLY A CA 1
ATOM 1965 C C . GLY A 1 251 ? -8.983 -9.358 14.672 1.00 65.56 251 GLY A C 1
ATOM 1966 O O . GLY A 1 251 ? -7.990 -8.853 14.153 1.00 65.56 251 GLY A O 1
ATOM 1967 N N . SER A 1 252 ? -10.213 -8.983 14.308 1.00 79.62 252 SER A N 1
ATOM 1968 C CA . SER A 1 252 ? -10.446 -7.981 13.269 1.00 79.62 252 SER A CA 1
ATOM 1969 C C . SER A 1 252 ? -10.086 -6.557 13.705 1.00 79.62 252 SER A C 1
ATOM 1971 O O . SER A 1 252 ? -9.758 -5.743 12.849 1.00 79.62 252 SER A O 1
ATOM 1973 N N . TYR A 1 253 ? -10.141 -6.229 14.997 1.00 85.75 253 TYR A N 1
ATOM 1974 C CA . TYR A 1 253 ? -9.765 -4.900 15.493 1.00 85.75 253 TYR A CA 1
ATOM 1975 C C . TYR A 1 253 ? -8.253 -4.749 15.597 1.00 85.75 253 TYR A C 1
ATOM 1977 O O . TYR A 1 253 ? -7.708 -3.730 15.179 1.00 85.75 253 TYR A O 1
ATOM 1985 N N . GLU A 1 254 ? -7.566 -5.793 16.056 1.00 84.69 254 GLU A N 1
ATOM 1986 C CA . GLU A 1 254 ? -6.104 -5.821 16.068 1.00 84.69 254 GLU A CA 1
ATOM 1987 C C . GLU A 1 254 ? -5.512 -5.748 14.656 1.00 84.69 254 GLU A C 1
ATOM 1989 O O . GLU A 1 254 ? -4.499 -5.077 14.446 1.00 84.69 254 GLU A O 1
ATOM 1994 N N . ALA A 1 255 ? -6.168 -6.370 13.674 1.00 89.62 255 ALA A N 1
ATOM 1995 C CA . ALA A 1 255 ? -5.821 -6.234 12.263 1.00 89.62 255 ALA A CA 1
ATOM 1996 C C . ALA A 1 255 ? -5.938 -4.776 11.776 1.00 89.62 255 ALA A C 1
ATOM 1998 O O . ALA A 1 255 ? -5.033 -4.260 11.123 1.00 89.62 255 ALA A O 1
ATOM 1999 N N . LEU A 1 256 ? -7.022 -4.077 12.137 1.00 90.94 256 LEU A N 1
ATOM 2000 C CA . LEU A 1 256 ? -7.224 -2.670 11.768 1.00 90.94 256 LEU A CA 1
ATOM 2001 C C . LEU A 1 256 ? -6.148 -1.749 12.353 1.00 90.94 256 LEU A C 1
ATOM 2003 O O . LEU A 1 256 ? -5.642 -0.880 11.643 1.00 90.94 256 LEU A O 1
ATOM 2007 N N . LYS A 1 257 ? -5.759 -1.958 13.616 1.00 87.25 257 LYS A N 1
ATOM 2008 C CA . LYS A 1 257 ? -4.658 -1.208 14.240 1.00 87.25 257 LYS A CA 1
ATOM 2009 C C . LYS A 1 257 ? -3.319 -1.488 13.563 1.00 87.25 257 LYS A C 1
ATOM 2011 O O . LYS A 1 257 ? -2.539 -0.561 13.365 1.00 87.25 257 LYS A O 1
ATOM 2016 N N . SER A 1 258 ? -3.057 -2.746 13.195 1.00 89.81 258 SER A N 1
ATOM 2017 C CA . SER A 1 258 ? -1.826 -3.118 12.489 1.00 89.81 258 SER A CA 1
ATOM 2018 C C . SER A 1 258 ? -1.730 -2.410 11.136 1.00 89.81 258 SER A C 1
ATOM 2020 O O . SER A 1 258 ? -0.705 -1.794 10.852 1.00 89.81 258 SER A O 1
ATOM 2022 N N . ILE A 1 259 ? -2.823 -2.390 10.355 1.00 92.75 259 ILE A N 1
ATOM 2023 C CA . ILE A 1 259 ? -2.879 -1.644 9.085 1.00 92.75 259 ILE A CA 1
ATOM 2024 C C . ILE A 1 259 ? -2.695 -0.136 9.317 1.00 92.75 259 ILE A C 1
ATOM 2026 O O . ILE A 1 259 ? -1.998 0.537 8.562 1.00 92.75 259 ILE A O 1
ATOM 2030 N N . PHE A 1 260 ? -3.291 0.418 10.371 1.00 90.88 260 PHE A N 1
ATOM 2031 C CA . PHE A 1 260 ? -3.120 1.834 10.687 1.00 90.88 260 PHE A CA 1
ATOM 2032 C C . PHE A 1 260 ? -1.658 2.192 11.009 1.00 90.88 260 PHE A C 1
ATOM 2034 O O . PHE A 1 260 ? -1.160 3.215 10.541 1.00 90.88 260 PHE A O 1
ATOM 2041 N N . THR A 1 261 ? -0.937 1.341 11.744 1.00 87.88 261 THR A N 1
ATOM 2042 C CA . THR A 1 261 ? 0.487 1.565 12.048 1.00 87.88 261 THR A CA 1
ATOM 2043 C C . THR A 1 261 ? 1.362 1.567 10.814 1.00 87.88 261 THR A C 1
ATOM 2045 O O . THR A 1 261 ? 2.1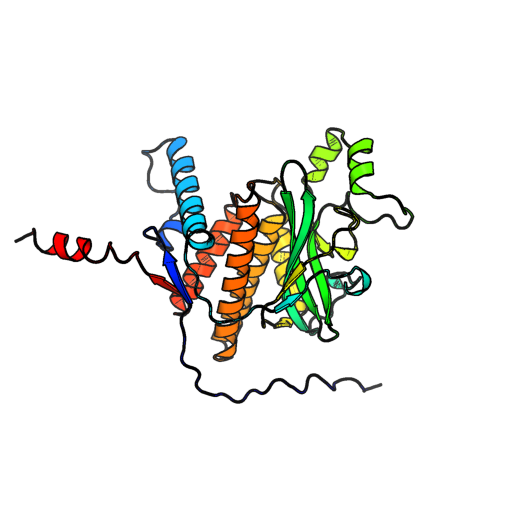71 2.478 10.654 1.00 87.88 261 THR A O 1
ATOM 2048 N N . ILE A 1 262 ? 1.176 0.605 9.917 1.00 92.25 262 ILE A N 1
ATOM 2049 C CA . ILE A 1 262 ? 1.966 0.552 8.688 1.00 92.25 262 ILE A CA 1
ATOM 2050 C C . ILE A 1 262 ? 1.651 1.727 7.748 1.00 92.25 262 ILE A C 1
ATOM 2052 O O . ILE A 1 262 ? 2.558 2.237 7.094 1.00 92.25 262 ILE A O 1
ATOM 2056 N N . ILE A 1 263 ? 0.407 2.230 7.726 1.00 92.00 263 ILE A N 1
ATOM 2057 C CA . ILE A 1 263 ? 0.075 3.483 7.025 1.00 92.00 263 ILE A CA 1
ATOM 2058 C C . ILE A 1 263 ? 0.885 4.641 7.613 1.00 92.00 263 ILE A C 1
ATOM 2060 O O . ILE A 1 263 ? 1.526 5.373 6.861 1.00 92.00 263 ILE A O 1
ATOM 2064 N N . SER A 1 264 ? 0.901 4.790 8.938 1.00 88.69 264 SER A N 1
ATOM 2065 C CA . SER A 1 264 ? 1.672 5.835 9.620 1.00 88.69 264 SER A CA 1
ATOM 2066 C C . SER A 1 264 ? 3.172 5.729 9.330 1.00 88.69 264 SER A C 1
ATOM 2068 O O . SER A 1 264 ? 3.804 6.728 8.990 1.00 88.69 264 SER A O 1
ATOM 2070 N N . SER A 1 265 ? 3.728 4.515 9.372 1.00 86.75 265 SER A N 1
ATOM 2071 C CA . SER A 1 265 ? 5.118 4.239 8.992 1.00 86.75 265 SER A CA 1
ATOM 2072 C C . SER A 1 265 ? 5.393 4.643 7.537 1.00 86.75 265 SER A C 1
ATOM 2074 O O . SER A 1 265 ? 6.364 5.346 7.252 1.00 86.75 265 SER A O 1
ATOM 2076 N N . ALA A 1 266 ? 4.519 4.269 6.595 1.00 89.38 266 ALA A N 1
ATOM 2077 C CA . ALA A 1 266 ? 4.636 4.647 5.184 1.00 89.38 266 ALA A CA 1
ATOM 2078 C C . ALA A 1 266 ? 4.571 6.168 4.976 1.00 89.38 266 ALA A C 1
ATOM 2080 O O . ALA A 1 266 ? 5.288 6.706 4.135 1.00 89.38 266 ALA A O 1
ATOM 2081 N N . PHE A 1 267 ? 3.762 6.874 5.765 1.00 87.69 267 PHE A N 1
ATOM 2082 C CA . PHE A 1 267 ? 3.691 8.334 5.766 1.00 87.69 267 PHE A CA 1
ATOM 2083 C C . PHE A 1 267 ? 4.991 8.983 6.239 1.00 87.69 267 PHE A C 1
ATOM 2085 O O . PHE A 1 267 ? 5.525 9.859 5.557 1.00 87.69 267 PHE A O 1
ATOM 2092 N N . GLN A 1 268 ? 5.504 8.554 7.394 1.00 84.00 268 GLN A N 1
ATOM 2093 C CA . GLN A 1 268 ? 6.755 9.063 7.962 1.00 84.00 268 GLN A CA 1
ATOM 2094 C C . GLN A 1 268 ? 7.931 8.834 7.016 1.00 84.00 268 GLN A C 1
ATOM 2096 O O . GLN A 1 268 ? 8.771 9.717 6.839 1.00 84.00 268 GLN A O 1
ATOM 2101 N N . ASP A 1 269 ? 7.955 7.669 6.379 1.00 83.69 269 ASP A N 1
ATOM 2102 C CA . ASP A 1 269 ? 8.931 7.310 5.363 1.00 83.69 269 ASP A CA 1
ATOM 2103 C C . ASP A 1 269 ? 8.825 8.213 4.124 1.00 83.69 269 ASP A C 1
ATOM 2105 O O . ASP A 1 269 ? 9.788 8.902 3.800 1.00 83.69 269 ASP A O 1
ATOM 2109 N N . ASN A 1 270 ? 7.640 8.338 3.512 1.00 83.88 270 ASN A N 1
ATOM 2110 C CA . ASN A 1 270 ? 7.411 9.252 2.386 1.00 83.88 270 ASN A CA 1
ATOM 2111 C C . ASN A 1 270 ? 7.854 10.690 2.723 1.00 83.88 270 ASN A C 1
ATOM 2113 O O . ASN A 1 270 ? 8.496 11.364 1.916 1.00 83.88 270 ASN A O 1
ATOM 2117 N N . HIS A 1 271 ? 7.557 11.158 3.941 1.00 80.56 271 HIS A N 1
ATOM 2118 C CA . HIS A 1 271 ? 7.911 12.500 4.392 1.00 80.56 271 HIS A CA 1
ATOM 2119 C C . HIS A 1 271 ? 9.424 12.724 4.549 1.00 80.56 271 HIS A C 1
ATOM 2121 O O . HIS A 1 271 ? 9.938 13.727 4.044 1.00 80.56 271 HIS A O 1
ATOM 2127 N N . ARG A 1 272 ? 10.145 11.814 5.226 1.00 75.00 272 ARG A N 1
ATOM 2128 C CA . ARG A 1 272 ? 11.598 11.936 5.496 1.00 75.00 272 ARG A CA 1
ATOM 2129 C C . ARG A 1 272 ? 12.427 12.143 4.228 1.00 75.00 272 ARG A C 1
ATOM 2131 O O . ARG A 1 272 ? 13.527 12.682 4.293 1.00 75.00 272 ARG A O 1
ATOM 2138 N N . LEU A 1 273 ? 11.887 11.747 3.083 1.00 66.12 273 LEU A N 1
ATOM 2139 C CA . LEU A 1 273 ? 12.543 11.789 1.783 1.00 66.12 273 LEU A CA 1
ATOM 2140 C C . LEU A 1 273 ? 12.387 13.136 1.054 1.00 66.12 273 LEU A C 1
ATOM 2142 O O . LEU A 1 273 ? 12.833 13.283 -0.080 1.00 66.12 273 LEU A O 1
ATOM 2146 N N . GLY A 1 274 ? 11.778 14.144 1.691 1.00 54.25 274 GLY A N 1
ATOM 2147 C CA . GLY A 1 274 ? 11.802 15.544 1.241 1.00 54.25 274 GLY A CA 1
ATOM 2148 C C . GLY A 1 274 ? 10.899 15.878 0.048 1.00 54.25 274 GLY A C 1
ATOM 2149 O O . GLY A 1 274 ? 10.756 17.050 -0.292 1.00 54.25 274 GLY A O 1
ATOM 2150 N N . LEU A 1 275 ? 10.258 14.874 -0.558 1.00 58.38 275 LEU A N 1
ATOM 2151 C CA . LEU A 1 275 ? 9.323 15.016 -1.683 1.00 58.38 275 LEU A CA 1
ATOM 2152 C C . LEU A 1 275 ? 7.898 14.531 -1.347 1.00 58.38 275 LEU A C 1
ATOM 2154 O O . LEU A 1 275 ? 7.006 14.639 -2.183 1.00 58.38 275 LEU A O 1
ATOM 2158 N N . GLY A 1 276 ? 7.684 14.021 -0.126 1.00 55.50 276 GLY A N 1
ATOM 2159 C CA . GLY A 1 276 ? 6.514 13.252 0.318 1.00 55.50 276 GLY A CA 1
ATOM 2160 C C . GLY A 1 276 ? 5.200 14.001 0.519 1.00 55.50 276 GLY A C 1
ATOM 2161 O O . GLY A 1 276 ? 4.482 13.734 1.485 1.00 55.50 276 GLY A O 1
ATOM 2162 N N . GLY A 1 277 ? 4.866 14.928 -0.374 1.00 63.34 277 GLY A N 1
ATOM 2163 C CA . GLY A 1 277 ? 3.501 15.425 -0.474 1.00 63.34 277 GLY A CA 1
ATOM 2164 C C . GLY A 1 277 ? 2.552 14.292 -0.873 1.00 63.34 277 GLY A C 1
ATOM 2165 O O . GLY A 1 277 ? 2.884 13.450 -1.703 1.00 63.34 277 GLY A O 1
ATOM 2166 N N . ILE A 1 278 ? 1.369 14.261 -0.265 1.00 70.44 278 ILE A N 1
ATOM 2167 C CA . ILE A 1 278 ? 0.221 13.524 -0.798 1.00 70.44 278 ILE A CA 1
ATOM 2168 C C . ILE A 1 278 ? -0.798 14.581 -1.187 1.00 70.44 278 ILE A C 1
ATOM 2170 O O . ILE A 1 278 ? -1.763 14.819 -0.463 1.00 70.44 278 ILE A O 1
ATOM 2174 N N . ASP A 1 279 ? -0.559 15.258 -2.306 1.00 78.44 279 ASP A N 1
ATOM 2175 C CA . ASP A 1 279 ? -1.530 16.197 -2.873 1.00 78.44 279 ASP A CA 1
ATOM 2176 C C . ASP A 1 279 ? -2.502 15.445 -3.794 1.00 78.44 279 ASP A C 1
ATOM 2178 O O . ASP A 1 279 ? -2.588 15.684 -4.996 1.00 78.44 279 ASP A O 1
ATOM 2182 N N . ASN A 1 280 ? -3.197 14.461 -3.216 1.00 85.38 280 ASN A N 1
ATOM 2183 C CA . ASN A 1 280 ? -4.145 13.613 -3.925 1.00 85.38 280 ASN A CA 1
ATOM 2184 C C . ASN A 1 280 ? -5.517 13.630 -3.244 1.00 85.38 280 ASN A C 1
ATOM 2186 O O . ASN A 1 280 ? -5.694 13.029 -2.180 1.00 85.38 280 ASN A O 1
ATOM 2190 N N . ASP A 1 281 ? -6.511 14.257 -3.879 1.00 87.94 281 ASP A N 1
ATOM 2191 C CA . ASP A 1 281 ? -7.872 14.359 -3.335 1.00 87.94 281 ASP A CA 1
ATOM 2192 C C . ASP A 1 281 ? -8.500 12.968 -3.068 1.00 87.94 281 ASP A C 1
ATOM 2194 O O . ASP A 1 281 ? -9.242 12.799 -2.093 1.00 87.94 281 ASP A O 1
ATOM 2198 N N . VAL A 1 282 ? -8.183 11.951 -3.885 1.00 91.38 282 VAL A N 1
ATOM 2199 C CA . VAL A 1 282 ? -8.683 10.574 -3.706 1.00 91.38 282 VAL A CA 1
ATOM 2200 C C . VAL A 1 282 ? -8.054 9.926 -2.474 1.00 91.38 282 VAL A C 1
ATOM 2202 O O . VAL A 1 282 ? -8.782 9.396 -1.630 1.00 91.38 282 VAL A O 1
ATOM 2205 N N . ILE A 1 283 ? -6.730 10.028 -2.313 1.00 90.94 283 ILE A N 1
ATOM 2206 C CA . ILE A 1 283 ? -6.029 9.485 -1.138 1.00 90.94 283 ILE A CA 1
ATOM 2207 C C . ILE A 1 283 ? -6.480 10.187 0.137 1.00 90.94 283 ILE A C 1
ATOM 2209 O O . ILE A 1 283 ? -6.831 9.521 1.108 1.00 90.94 283 ILE A O 1
ATOM 2213 N N . VAL A 1 284 ? -6.551 11.519 0.134 1.00 88.88 284 VAL A N 1
ATOM 2214 C CA . VAL A 1 284 ? -6.992 12.296 1.301 1.00 88.88 284 VAL A CA 1
ATOM 2215 C C . VAL A 1 284 ? -8.400 11.925 1.719 1.00 88.88 284 VAL A C 1
ATOM 2217 O O . VAL A 1 284 ? -8.653 11.699 2.904 1.00 88.88 284 VAL A O 1
ATOM 2220 N N . LYS A 1 285 ? -9.322 11.804 0.761 1.00 90.38 285 LYS A N 1
ATOM 2221 C CA . LYS A 1 285 ? -10.681 11.346 1.049 1.00 90.38 285 LYS A CA 1
ATOM 2222 C C . LYS A 1 285 ? -10.677 9.923 1.605 1.00 90.38 285 LYS A C 1
ATOM 2224 O O . LYS A 1 285 ? -11.398 9.651 2.565 1.00 90.38 285 LYS A O 1
ATOM 2229 N N . SER A 1 286 ? -9.872 9.028 1.033 1.00 92.94 286 SER A N 1
ATOM 2230 C CA . SER A 1 286 ? -9.779 7.643 1.492 1.00 92.94 286 SER A CA 1
ATOM 2231 C C . SER A 1 286 ? -9.238 7.538 2.919 1.00 92.94 286 SER A C 1
ATOM 2233 O O . SER A 1 286 ? -9.810 6.810 3.728 1.00 92.94 286 SER A O 1
ATOM 2235 N N . LEU A 1 287 ? -8.192 8.293 3.253 1.00 91.25 287 LEU A N 1
ATOM 2236 C CA . LEU A 1 287 ? -7.606 8.339 4.593 1.00 91.25 287 LEU A CA 1
ATOM 2237 C C . LEU A 1 287 ? -8.555 8.972 5.608 1.00 91.25 287 LEU A C 1
ATOM 2239 O O . LEU A 1 287 ? -8.741 8.431 6.692 1.00 91.25 287 LEU A O 1
ATOM 2243 N N . ALA A 1 288 ? -9.213 10.077 5.255 1.00 88.69 288 ALA A N 1
ATOM 2244 C CA . ALA A 1 288 ? -10.203 10.703 6.126 1.00 88.69 288 ALA A CA 1
ATOM 2245 C C . ALA A 1 288 ? -11.371 9.748 6.431 1.00 88.69 288 ALA A C 1
ATOM 2247 O O . ALA A 1 288 ? -11.814 9.650 7.575 1.00 88.69 288 ALA A O 1
ATOM 2248 N N . ASN A 1 289 ? -11.848 9.002 5.429 1.00 90.50 289 ASN A N 1
ATOM 2249 C CA . ASN A 1 289 ? -12.880 7.983 5.623 1.00 90.50 289 ASN A CA 1
ATOM 2250 C C . ASN A 1 289 ? -12.400 6.834 6.517 1.00 90.50 289 ASN A C 1
ATOM 2252 O O . ASN A 1 289 ? -13.161 6.374 7.370 1.00 90.50 289 ASN A O 1
ATOM 2256 N N . MET A 1 290 ? -11.153 6.393 6.341 1.00 93.44 290 MET A N 1
ATOM 2257 C CA . MET A 1 290 ? -10.525 5.386 7.192 1.00 93.44 290 MET A CA 1
ATOM 2258 C C . MET A 1 290 ? -10.456 5.860 8.650 1.00 93.44 290 MET A C 1
ATOM 2260 O O . MET A 1 290 ? -10.926 5.151 9.533 1.00 93.44 290 MET A O 1
ATOM 2264 N N . ILE A 1 291 ? -9.951 7.070 8.905 1.00 87.81 291 ILE A N 1
ATOM 2265 C CA . ILE A 1 291 ? -9.857 7.658 10.251 1.00 87.81 291 ILE A CA 1
ATOM 2266 C C . ILE A 1 291 ? -11.236 7.699 10.915 1.00 87.81 291 ILE A C 1
ATOM 2268 O O . ILE A 1 291 ? -11.412 7.132 11.989 1.00 87.81 291 ILE A O 1
ATOM 2272 N N . LYS A 1 292 ? -12.251 8.245 10.231 1.00 85.94 292 LYS A N 1
ATOM 2273 C CA . LYS A 1 292 ? -13.634 8.267 10.744 1.00 85.94 292 LYS A CA 1
ATOM 2274 C C . LYS A 1 292 ? -14.176 6.882 11.060 1.00 85.94 292 LYS A C 1
ATOM 2276 O O . LYS A 1 292 ? -14.975 6.711 11.979 1.00 85.94 292 LYS A O 1
ATOM 2281 N N . LYS A 1 293 ? -13.802 5.885 10.259 1.00 88.31 293 LYS A N 1
ATOM 2282 C CA . LYS A 1 293 ? -14.203 4.500 10.487 1.00 88.31 293 LYS A CA 1
ATOM 2283 C C . LYS A 1 293 ? -13.559 3.951 11.758 1.00 88.31 293 LYS A C 1
ATOM 2285 O O . LYS A 1 293 ? -14.271 3.356 12.559 1.00 88.31 293 LYS A O 1
ATOM 2290 N N . LEU A 1 294 ? -12.265 4.184 11.963 1.00 86.00 294 LEU A N 1
ATOM 2291 C CA . LEU A 1 294 ? -11.552 3.762 13.171 1.00 86.00 294 LEU A CA 1
ATOM 2292 C C . LEU A 1 294 ? -12.079 4.474 14.429 1.00 86.00 294 LEU A C 1
ATOM 2294 O O . LEU A 1 294 ? -12.289 3.810 15.441 1.00 86.00 294 LEU A O 1
ATOM 2298 N N . GLU A 1 295 ? -12.386 5.774 14.348 1.00 84.62 295 GLU A N 1
ATOM 2299 C CA . GLU A 1 295 ? -13.027 6.542 15.433 1.00 84.62 295 GLU A CA 1
ATOM 2300 C C . GLU A 1 295 ? -14.389 5.940 15.814 1.00 84.62 295 GLU A C 1
ATOM 2302 O O . GLU A 1 295 ? -14.657 5.677 16.983 1.00 84.62 295 GLU A O 1
ATOM 2307 N N . ARG A 1 296 ? -15.248 5.641 14.826 1.00 86.12 296 ARG A N 1
ATOM 2308 C CA . ARG A 1 296 ? -16.569 5.023 15.068 1.00 86.12 296 ARG A CA 1
ATOM 2309 C C . ARG A 1 296 ? -16.487 3.632 15.687 1.00 86.12 296 ARG A C 1
ATOM 2311 O O . ARG A 1 296 ? -17.421 3.226 16.370 1.00 86.12 296 ARG A O 1
ATOM 2318 N N . LEU A 1 297 ? -15.409 2.902 15.416 1.00 84.50 297 LEU A N 1
ATOM 2319 C CA . LEU A 1 297 ? -15.146 1.592 16.009 1.00 84.50 297 LEU A CA 1
ATOM 2320 C C . LEU A 1 297 ? -14.490 1.693 17.397 1.00 84.50 297 LEU A C 1
ATOM 2322 O O . LEU A 1 297 ? -14.246 0.660 18.013 1.00 84.50 297 LEU A O 1
ATOM 2326 N N . GLY A 1 298 ? -14.192 2.902 17.888 1.00 83.94 298 GLY A N 1
ATOM 2327 C CA . GLY A 1 298 ? -13.485 3.111 19.155 1.00 83.94 298 GLY A CA 1
ATOM 2328 C C . GLY A 1 298 ? -12.031 2.630 19.128 1.00 83.94 298 GLY A C 1
ATOM 2329 O O . GLY A 1 298 ? -11.455 2.359 20.175 1.00 83.94 298 GLY A O 1
ATOM 2330 N N . LEU A 1 299 ? -11.439 2.479 17.938 1.00 82.75 299 LEU A N 1
ATOM 2331 C CA . LEU A 1 299 ? -10.065 1.986 17.765 1.00 82.75 299 LEU A CA 1
ATOM 2332 C C . LEU A 1 299 ? -9.033 3.107 17.715 1.00 82.75 299 LEU A C 1
ATOM 2334 O O . LEU A 1 299 ? -7.839 2.846 17.857 1.00 82.75 299 LEU A O 1
ATOM 2338 N N . LEU A 1 300 ? -9.502 4.332 17.508 1.00 78.56 300 LEU A N 1
ATOM 2339 C CA . LEU A 1 300 ? -8.690 5.527 17.438 1.00 78.56 300 LEU A CA 1
ATOM 2340 C C . LEU A 1 300 ? -9.259 6.560 18.405 1.00 78.56 300 LEU A C 1
ATOM 2342 O O . LEU A 1 300 ? -10.399 6.998 18.243 1.00 78.56 300 LEU A O 1
ATOM 2346 N N . GLU A 1 301 ? -8.448 6.950 19.381 1.00 73.25 301 GLU A N 1
ATOM 2347 C CA . GLU A 1 301 ? -8.731 8.089 20.244 1.00 73.25 301 GLU A CA 1
ATOM 2348 C C . GLU A 1 301 ? -7.734 9.199 19.914 1.00 73.25 301 GLU A C 1
ATOM 2350 O O . GLU A 1 301 ? -6.525 9.068 20.130 1.00 73.25 301 GLU A O 1
ATOM 2355 N N . VAL A 1 302 ? -8.246 10.292 19.348 1.00 64.94 302 VAL A N 1
ATOM 2356 C CA . VAL A 1 302 ? -7.442 11.475 19.047 1.00 64.94 302 VAL A CA 1
ATOM 2357 C C . VAL A 1 302 ? -7.451 12.377 20.271 1.00 64.94 302 VAL A C 1
ATOM 2359 O O . VAL A 1 302 ? -8.473 12.979 20.607 1.00 64.94 302 VAL A O 1
ATOM 2362 N N . MET A 1 303 ? -6.313 12.462 20.951 1.00 63.03 303 MET A N 1
ATOM 2363 C CA . MET A 1 303 ? -6.179 13.271 22.156 1.00 63.03 303 MET A CA 1
ATOM 2364 C C . MET A 1 303 ? -5.720 14.679 21.783 1.00 63.03 303 MET A C 1
ATOM 2366 O O . MET A 1 303 ? -4.669 14.860 21.169 1.00 63.03 303 MET A O 1
ATOM 2370 N N . ALA A 1 304 ? -6.497 15.688 22.184 1.00 58.50 304 ALA A N 1
ATOM 2371 C CA . ALA A 1 304 ? -6.076 17.078 22.055 1.00 58.50 304 ALA A CA 1
ATOM 2372 C C . ALA A 1 304 ? -4.819 17.339 22.913 1.00 58.50 304 ALA A C 1
ATOM 2374 O O . ALA A 1 304 ? -4.689 16.753 23.995 1.00 58.50 304 ALA A O 1
ATOM 2375 N N . PRO A 1 305 ? -3.911 18.237 22.485 1.00 59.22 305 PRO A N 1
ATOM 2376 C CA . PRO A 1 305 ? -2.720 18.559 23.259 1.00 59.22 305 PRO A CA 1
ATOM 2377 C C . PRO A 1 305 ? -3.114 19.043 24.659 1.00 59.22 305 PRO A C 1
ATOM 2379 O O . PRO A 1 305 ? -4.058 19.827 24.818 1.00 59.22 305 PRO A O 1
ATOM 2382 N N . ALA A 1 306 ? -2.368 18.598 25.675 1.00 52.91 306 ALA A N 1
ATOM 2383 C CA . ALA A 1 306 ? -2.687 18.756 27.100 1.00 52.91 306 ALA A CA 1
ATOM 2384 C C . ALA A 1 306 ? -2.860 20.217 27.589 1.00 52.91 306 ALA A C 1
ATOM 2386 O O . ALA A 1 306 ? -3.235 20.439 28.735 1.00 52.91 306 ALA A O 1
ATOM 2387 N N . GLY A 1 307 ? -2.647 21.222 26.732 1.00 53.34 307 GLY A N 1
ATOM 2388 C CA . GLY A 1 307 ? -2.882 22.642 27.014 1.00 53.34 307 GLY A CA 1
ATOM 2389 C C . GLY A 1 307 ? -4.226 23.220 26.537 1.00 53.34 307 GLY A C 1
ATOM 2390 O O . GLY A 1 307 ? -4.556 24.339 26.922 1.00 53.34 307 GLY A O 1
ATOM 2391 N N . CYS A 1 308 ? -5.027 22.514 25.725 1.00 48.31 308 CYS A N 1
ATOM 2392 C CA . CYS A 1 308 ? -6.303 23.064 25.219 1.00 48.31 308 CYS A CA 1
ATOM 2393 C C . CYS A 1 308 ? -7.502 22.837 26.159 1.00 48.31 308 CYS A C 1
ATOM 2395 O O . CYS A 1 308 ? -8.478 23.592 26.114 1.00 48.31 308 CYS A O 1
ATOM 2397 N N . ALA A 1 309 ? -7.429 21.853 27.062 1.00 48.94 309 ALA A N 1
ATOM 2398 C CA . ALA A 1 309 ? -8.518 21.547 27.996 1.00 48.94 309 ALA A CA 1
ATOM 2399 C C . ALA A 1 309 ? -8.791 22.681 29.015 1.00 48.94 309 ALA A C 1
ATOM 2401 O O . ALA A 1 309 ? -9.930 22.858 29.457 1.00 48.94 309 ALA A O 1
ATOM 2402 N N . GLU A 1 310 ? -7.789 23.506 29.343 1.00 42.47 310 GLU A N 1
ATOM 2403 C CA . GLU A 1 310 ? -7.945 24.624 30.291 1.00 42.47 310 GLU A CA 1
ATOM 2404 C C . GLU A 1 310 ? -8.604 25.880 29.691 1.00 42.47 310 GLU A C 1
ATOM 2406 O O . GLU A 1 310 ? -9.129 26.718 30.430 1.00 42.47 310 GLU A O 1
ATOM 2411 N N . ILE A 1 311 ? -8.631 26.034 28.363 1.00 42.72 311 ILE A N 1
ATOM 2412 C CA . ILE A 1 311 ? -9.225 27.224 27.726 1.00 42.72 311 ILE A CA 1
ATOM 2413 C C . ILE A 1 311 ? -10.743 27.059 27.551 1.00 42.72 311 ILE A C 1
ATOM 2415 O O . ILE A 1 311 ? -11.497 28.022 27.732 1.00 42.72 311 ILE A O 1
ATOM 2419 N N . SER A 1 312 ? -11.217 25.832 27.311 1.00 37.09 312 SER A N 1
ATOM 2420 C CA . SER A 1 312 ? -12.651 25.528 27.174 1.00 37.09 312 SER A CA 1
ATOM 2421 C C . SER A 1 312 ? -13.439 25.812 28.466 1.00 37.09 312 SER A C 1
ATOM 2423 O O . SER A 1 312 ? -14.515 26.413 28.438 1.00 37.09 312 SER A O 1
ATOM 2425 N N . THR A 1 313 ? -12.860 25.523 29.636 1.00 38.94 313 THR A N 1
ATOM 2426 C CA . THR A 1 313 ? -13.504 25.800 30.935 1.00 38.94 313 THR A CA 1
ATOM 2427 C C . THR A 1 313 ? -13.468 27.277 31.352 1.00 38.94 313 THR A C 1
ATOM 2429 O O . THR A 1 313 ? -14.269 27.687 32.197 1.00 38.94 313 THR A O 1
ATOM 2432 N N . ARG A 1 314 ? -12.616 28.118 30.741 1.00 37.09 314 ARG A N 1
ATOM 2433 C CA . ARG A 1 314 ? -12.596 29.575 30.993 1.00 37.09 314 ARG A CA 1
ATOM 2434 C C . ARG A 1 314 ? -13.567 30.374 30.122 1.00 37.09 314 ARG A C 1
ATOM 2436 O O . ARG A 1 314 ? -14.008 31.433 30.566 1.00 37.09 314 ARG A O 1
ATOM 2443 N N . CYS A 1 315 ? -13.966 29.877 28.950 1.00 34.47 315 CYS A N 1
ATOM 2444 C CA . CYS A 1 315 ? -14.972 30.559 28.123 1.00 34.47 315 CYS A CA 1
ATOM 2445 C C . CYS A 1 315 ? -16.411 30.370 28.634 1.00 34.47 315 CYS A C 1
ATOM 2447 O O . CYS A 1 315 ? -17.246 31.241 28.416 1.00 34.47 315 CYS A O 1
ATOM 2449 N N . SER A 1 316 ? -16.692 29.313 29.406 1.00 33.59 316 SER A N 1
ATOM 2450 C CA . SER A 1 316 ? -18.016 29.094 30.017 1.00 33.59 316 SER A CA 1
ATOM 2451 C C . SER A 1 316 ? -18.275 29.912 31.296 1.00 33.59 316 SER A C 1
ATOM 2453 O O . SER A 1 316 ? -19.393 29.893 31.806 1.00 33.59 316 SER A O 1
ATOM 2455 N N . LYS A 1 317 ? -17.275 30.620 31.846 1.00 38.62 317 LYS A N 1
ATOM 2456 C CA . LYS A 1 317 ? -17.405 31.393 33.103 1.00 38.62 317 LYS A CA 1
ATOM 2457 C C . LYS A 1 317 ? -17.398 32.918 32.926 1.00 38.62 317 LYS A C 1
ATOM 2459 O O . LYS A 1 317 ? -17.315 33.634 33.917 1.00 38.62 317 LYS A O 1
ATOM 2464 N N . ARG A 1 318 ? -17.487 33.431 31.692 1.00 41.25 318 ARG A N 1
ATOM 2465 C CA . ARG A 1 318 ? -17.585 34.883 31.413 1.00 41.25 318 ARG A CA 1
ATOM 2466 C C . ARG A 1 318 ? -18.929 35.342 30.839 1.00 41.25 318 ARG A C 1
ATOM 2468 O O . ARG A 1 318 ? -19.038 36.477 30.393 1.00 41.25 318 ARG A O 1
ATOM 2475 N N . SER A 1 319 ? -19.952 34.497 30.896 1.00 44.50 319 SER A N 1
ATOM 2476 C CA . SER A 1 319 ? -21.333 34.876 30.592 1.00 44.50 319 SER A CA 1
ATOM 2477 C C . SER A 1 319 ? -22.250 34.546 31.769 1.00 44.50 319 SER A C 1
ATOM 2479 O O . SER A 1 319 ? -23.078 33.645 31.664 1.00 44.50 319 SER A O 1
ATOM 2481 N N . LEU A 1 320 ? -22.049 35.247 32.885 1.00 40.19 320 LEU A N 1
ATOM 2482 C CA . LEU A 1 320 ? -23.061 35.594 33.885 1.00 40.19 320 LEU A CA 1
ATOM 2483 C C . LEU A 1 320 ? -22.670 36.947 34.487 1.00 40.19 320 LEU A C 1
ATOM 2485 O O . LEU A 1 320 ? -21.478 37.088 34.845 1.00 40.19 320 LEU A O 1
#

Foldseek 3Di:
DDDDDDPPPDDDPPDDPDDQDAFEKEFPDPADLVLLPDDPPPDPPDPPVVVVVSLVVLLVSVLRRLAVIDGDDPDAWDKDPFCDLVLADPDWLVRADQQFKWFWWKKKWFQDPPPFTDIFIFIWTAGPVRGIFTKWKDAPQFFDDPPDPDQRPVVCVVPPPDPVVVVSVFQIAITRCSRGNRRPPIGIMITTFRDMDGSNLVSVLRVVLRVQQNVDGDDLAAGHRLLSVLSSLLSSLVVLVVVCVVPPDDVSLSRLVRSVVSSSVSQNVLVVRPSNHHSYSSSSVSVSVSQVSCVVVSNYDHDYHPPPVVVVVVVVPPPD

Sequence (320 aa):
MESSRKDMAGFDTSLEQVPTTSVHVHTNSEFNSDKLLVPVSNQSCLGFFGSVIKRISKYSMLYDFFITADIHNQKETTTYTEISDAQMLDTNLDDIADDQLFQLGIARKLCLSLPMTVHHASLAFRSASGEFLIIGRQNAQFLKSPDSNASSFAWWLVTHINLSAIYNFTDTHMGNEKKYEFFPGSFFDAEMTDVILSGAEIKKLVKDAEEDICSQRYDVVHSNCYSAVFYGLTKAVDLIAARAGKGQGQGSYEALKSIFTIISSAFQDNHRLGLGGIDNDVIVKSLANMIKKLERLGLLEVMAPAGCAEISTRCSKRSL

pLDDT: mean 74.68, std 19.87, range [33.06, 98.25]

Radius of gyration: 21.76 Å; chains: 1; bounding box: 45×73×60 Å

Secondary structure (DSSP, 8-state):
----------------------EEEE-SS---HHHHH--GGG-TTS-HHHHHHHHHHHHHHHHIIIIISEEE---PPEEEEEE-GGGB----GGGS-TT-EEEEEEEEEEEEESSSEEEEEEEEEEETTS-EEEEEEE-GGGBPPTT--S-HHHHHHHHH-SHHHHHHTT--EEEEGGGB-SSTTPPEEEEEEEEEEEHHHHHHHHHHHIIIIITSPPBTTTB-HHHHHHHHHHHHHHHHHHHHTTT--THHHHHHHHHHHHHHHHHHHHHHTT------HHHHHHHHHHHHHHHHTT-EEEEPPTTSHHHHHHHTTS--